Protein AF-A0A433SBG6-F1 (afdb_monomer_lite)

Secondary structure (DSSP, 8-state):
-PPPPPHHHHHHHHHHHTT-S-HHHHHHHHHHHHHHHHHH---HHHHHHHHS---HHHHHHHHHHHHHHHS-HHHHHHHHHHHHHHHHHHHHHHHHHTTT---TTPPPHHHHHHHHTT--HHHHHHHTTS---SSGGG--HHHHHHTTTGGGT--HHHHHHHHHHHHHHHHHH-STTTTSS-HHHHHHHHHHHHHHH---HHHHHTTTTS-HHHHHHHHHHHHHHHH---TTS-HHHHHHHHHHHHHTGGGG--GGGS-----

InterPro domains:
  IPR046560 Protein of unknown function DUF6714 [PF20461] (90-250)

pLDDT: mean 73.79, std 19.91, range [32.56, 98.31]

Sequence (263 aa):
MPMSLPQGMQMYFQKFALGEMPYKAFDQWLCSHAAQLEEHMADEAYLNLISTNFNVFEERLSARRLVASVLQEKEMTSWIKELEKKVSQTLKQIEQVFHGVSREGGISLSQAGVLDKGGAHNEFVSVALFDVDKCWQDVPDSEIVHHAEALLFLDEIGIRYYLPAYMVFALKNSGVEKGATNMDFSWSIHMILVTLSSPCQERNERFQLFSLQQKEVVCQFLALMMIHPIGIIGADYHEAAYTAMTTYWKRFYKESEGFKLST

Radius of gyration: 20.62 Å; chains: 1; bounding box: 46×32×63 Å

Structure (mmCIF, N/CA/C/O backbone):
data_AF-A0A433SBG6-F1
#
_entry.id   AF-A0A433SBG6-F1
#
loop_
_atom_site.group_PDB
_atom_site.id
_atom_site.type_symbol
_atom_site.label_atom_id
_atom_site.label_alt_id
_atom_site.label_comp_id
_atom_site.label_asym_id
_atom_site.label_entity_id
_atom_site.label_seq_id
_atom_site.pdbx_PDB_ins_code
_atom_site.Cartn_x
_atom_site.Cartn_y
_atom_site.Cartn_z
_atom_site.occupancy
_atom_site.B_iso_or_equiv
_atom_site.auth_seq_id
_atom_site.auth_comp_id
_atom_site.auth_asym_id
_atom_site.auth_atom_id
_atom_site.pdbx_PDB_model_num
ATOM 1 N N . MET A 1 1 ? -10.589 -4.303 44.613 1.00 36.25 1 MET A N 1
ATOM 2 C CA . MET A 1 1 ? -11.465 -4.320 43.421 1.00 36.25 1 MET A CA 1
ATOM 3 C C . MET A 1 1 ? -10.945 -3.246 42.489 1.00 36.25 1 MET A C 1
ATOM 5 O O . MET A 1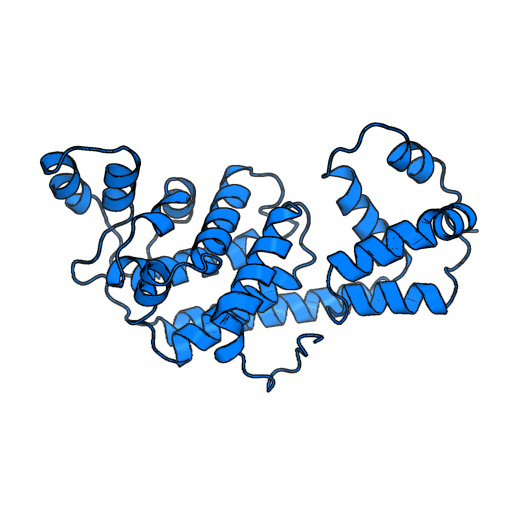 1 ? -10.729 -2.151 42.997 1.00 36.25 1 MET A O 1
ATOM 9 N N . PRO A 1 2 ? -10.684 -3.533 41.204 1.00 43.41 2 PRO A N 1
ATOM 10 C CA . PRO A 1 2 ? -10.285 -2.485 40.273 1.00 43.41 2 PRO A CA 1
ATOM 11 C C . PRO A 1 2 ? -11.414 -1.452 40.208 1.00 43.41 2 PRO A C 1
ATOM 13 O O . PRO A 1 2 ? -12.579 -1.817 40.033 1.00 43.41 2 PRO A O 1
ATOM 16 N N . MET A 1 3 ? -11.089 -0.181 40.451 1.00 48.34 3 MET A N 1
ATOM 17 C CA . MET A 1 3 ? -12.067 0.892 40.314 1.00 48.34 3 MET A CA 1
ATOM 18 C C . MET A 1 3 ? -12.386 1.050 38.830 1.00 48.34 3 MET A C 1
ATOM 20 O O . MET A 1 3 ? -11.484 1.180 38.008 1.00 48.34 3 MET A O 1
ATOM 24 N N . SER A 1 4 ? -13.671 1.017 38.476 1.00 52.34 4 SER A N 1
ATOM 25 C CA . SER A 1 4 ? -14.098 1.336 37.116 1.00 52.34 4 SER A CA 1
ATOM 26 C C . SER A 1 4 ? -13.649 2.755 36.775 1.00 52.34 4 SER A C 1
ATOM 28 O O . SER A 1 4 ? -13.903 3.667 37.567 1.00 52.34 4 SER A O 1
ATOM 30 N N . LEU A 1 5 ? -13.036 2.952 35.604 1.00 57.25 5 LEU A N 1
ATOM 31 C CA . LEU A 1 5 ? -12.682 4.292 35.138 1.00 57.25 5 LEU A CA 1
ATOM 32 C C . LEU A 1 5 ? -13.905 5.224 35.177 1.00 57.25 5 LEU A C 1
ATOM 34 O O . LEU A 1 5 ? -15.011 4.777 34.852 1.00 57.25 5 LEU A O 1
ATOM 38 N N . PRO A 1 6 ? -13.727 6.516 35.498 1.00 70.00 6 PRO A N 1
ATOM 39 C CA . PRO A 1 6 ? -14.778 7.515 35.361 1.00 70.00 6 PRO A CA 1
ATOM 40 C C . PRO A 1 6 ? -15.412 7.476 33.964 1.00 70.00 6 PRO A C 1
ATOM 42 O O . PRO A 1 6 ? -14.712 7.361 32.958 1.00 70.00 6 PRO A O 1
ATOM 45 N N . GLN A 1 7 ? -16.737 7.629 33.884 1.00 58.97 7 GLN A N 1
ATOM 46 C CA . GLN A 1 7 ? -17.496 7.574 32.623 1.00 58.97 7 GLN A CA 1
ATOM 47 C C . GLN A 1 7 ? -16.955 8.549 31.559 1.00 58.97 7 GLN A C 1
ATOM 49 O O . GLN A 1 7 ? -16.943 8.243 30.369 1.00 58.97 7 GLN A O 1
ATOM 54 N N . GLY A 1 8 ? -16.437 9.700 32.003 1.00 66.81 8 GLY A N 1
ATOM 55 C CA . GLY A 1 8 ? -15.759 10.664 31.141 1.00 66.81 8 GLY A CA 1
ATOM 56 C C . GLY A 1 8 ? -14.520 10.086 30.459 1.00 66.81 8 GLY A C 1
ATOM 57 O O . GLY A 1 8 ? -14.355 10.312 29.271 1.00 66.81 8 GLY A O 1
ATOM 58 N N . MET A 1 9 ? -13.699 9.299 31.162 1.00 66.44 9 MET A N 1
ATOM 59 C CA . MET A 1 9 ? -12.488 8.671 30.617 1.00 66.44 9 MET A CA 1
ATOM 60 C C . MET A 1 9 ? -12.817 7.509 29.679 1.00 66.44 9 MET A C 1
ATOM 62 O O . MET A 1 9 ? -12.220 7.409 28.611 1.00 66.44 9 MET A O 1
ATOM 66 N N . GLN A 1 10 ? -13.815 6.686 30.023 1.00 57.78 10 GLN A N 1
ATOM 67 C CA . GLN A 1 10 ? -14.277 5.578 29.173 1.00 57.78 10 GLN A CA 1
ATOM 68 C C . GLN A 1 10 ? -14.654 6.056 27.764 1.00 57.78 10 GLN A C 1
ATOM 70 O O . GLN A 1 10 ? -14.303 5.416 26.778 1.00 57.78 10 GLN A O 1
ATOM 75 N N . MET A 1 11 ? -15.286 7.230 27.659 1.00 69.75 11 MET A N 1
ATOM 76 C CA . MET A 1 11 ? -15.627 7.844 26.375 1.00 69.75 11 MET A CA 1
ATOM 77 C C . MET A 1 11 ? -14.389 8.144 25.509 1.00 69.75 11 MET A C 1
ATOM 79 O O . MET A 1 11 ? -14.465 7.996 24.294 1.00 69.75 11 MET A O 1
ATOM 83 N N . TYR A 1 12 ? -13.255 8.563 26.083 1.00 63.25 12 TYR A N 1
ATOM 84 C CA . TYR A 1 12 ? -12.037 8.849 25.306 1.00 63.25 12 TYR A CA 1
ATOM 85 C C . TYR A 1 12 ? -11.378 7.567 24.799 1.00 63.25 12 TYR A C 1
ATOM 87 O O . TYR A 1 12 ? -11.023 7.497 23.624 1.00 63.25 12 TYR A O 1
ATOM 95 N N . PHE A 1 13 ? -11.311 6.529 25.638 1.00 57.34 13 PHE A N 1
ATOM 96 C CA . PHE A 1 13 ? -10.886 5.194 25.208 1.00 57.34 13 PHE A CA 1
ATOM 97 C C . PHE A 1 13 ? -11.793 4.639 24.108 1.00 57.34 13 PHE A C 1
ATOM 99 O O . PHE A 1 13 ? -11.297 4.100 23.123 1.00 57.34 13 PHE A O 1
ATOM 106 N N . GLN A 1 14 ? -13.109 4.824 24.231 1.00 53.47 14 GLN A N 1
ATOM 107 C CA . GLN A 1 14 ? -14.076 4.406 23.222 1.00 53.47 14 GLN A CA 1
ATOM 108 C C . GLN A 1 14 ? -13.909 5.190 21.917 1.00 53.47 14 GLN A C 1
ATOM 110 O O . GLN A 1 14 ? -13.857 4.583 20.856 1.00 53.47 14 GLN A O 1
ATOM 115 N N . LYS A 1 15 ? -13.758 6.518 21.970 1.00 58.91 15 LYS A N 1
ATOM 116 C CA . LYS A 1 15 ? -13.506 7.346 20.780 1.00 58.91 15 LYS A CA 1
ATOM 117 C C . LYS A 1 15 ? -12.213 6.954 20.074 1.00 58.91 15 LYS A C 1
ATOM 119 O O . LYS A 1 15 ? -12.200 6.851 18.852 1.00 58.91 15 LYS A O 1
ATOM 124 N N . PHE A 1 16 ? -11.142 6.706 20.825 1.00 55.19 16 PHE A N 1
ATOM 125 C CA . PHE A 1 16 ? -9.885 6.222 20.261 1.00 55.19 16 PHE A CA 1
ATOM 126 C C . PHE A 1 16 ? -10.039 4.827 19.643 1.00 55.19 16 PHE A C 1
ATOM 128 O O . PHE A 1 16 ? -9.674 4.633 18.487 1.00 55.19 16 PHE A O 1
ATOM 135 N N . ALA A 1 17 ? -10.674 3.887 20.348 1.00 48.38 17 ALA A N 1
ATOM 136 C CA . ALA A 1 17 ? -10.949 2.548 19.828 1.00 48.38 17 ALA A CA 1
ATOM 137 C C . ALA A 1 17 ? -11.854 2.565 18.583 1.00 48.38 17 ALA A C 1
ATOM 139 O O . ALA A 1 17 ? -11.666 1.774 17.668 1.00 48.38 17 ALA A O 1
ATOM 140 N N . LEU A 1 18 ? -12.815 3.486 18.498 1.00 49.28 18 LEU A N 1
ATOM 141 C CA . LEU A 1 18 ? -13.686 3.645 17.331 1.00 49.28 18 LEU A CA 1
ATOM 142 C C . LEU A 1 18 ? -13.019 4.405 16.169 1.00 49.28 18 LEU A C 1
ATOM 144 O O . LEU A 1 18 ? -13.634 4.560 15.115 1.00 49.28 18 LEU A O 1
ATOM 148 N N . GLY A 1 19 ? -11.772 4.866 16.328 1.00 47.25 19 GLY A N 1
ATOM 149 C CA . GLY A 1 19 ? -11.071 5.684 15.333 1.00 47.25 19 GLY A CA 1
ATOM 150 C C . GLY A 1 19 ? -11.642 7.100 15.185 1.00 47.25 19 GLY A C 1
ATOM 151 O O . GLY A 1 19 ? -11.308 7.805 14.238 1.00 47.25 19 GLY A O 1
ATOM 152 N N . GLU A 1 20 ? -12.498 7.526 16.116 1.00 58.94 20 GLU A N 1
ATOM 153 C CA . GLU A 1 20 ? -13.078 8.874 16.185 1.00 58.94 20 GLU A CA 1
ATOM 154 C C . GLU A 1 20 ? -12.113 9.891 16.815 1.00 58.94 20 GLU A C 1
ATOM 156 O O . GLU A 1 20 ? -12.387 11.092 16.823 1.00 58.94 20 GLU A O 1
ATOM 161 N N . MET A 1 21 ? -10.996 9.412 17.370 1.00 60.06 21 MET A N 1
ATOM 162 C CA . MET A 1 21 ? -9.935 10.223 17.953 1.00 60.06 21 MET A CA 1
ATOM 163 C C . MET A 1 21 ? -8.580 9.848 17.340 1.00 60.06 21 MET A C 1
ATOM 165 O O . MET A 1 21 ? -8.178 8.688 17.443 1.00 60.06 21 MET A O 1
ATOM 169 N N . PRO A 1 22 ? -7.842 10.806 16.749 1.00 58.47 22 PRO A N 1
ATOM 170 C CA . PRO A 1 22 ? -6.487 10.561 16.261 1.00 58.47 22 PRO A CA 1
ATOM 171 C C . PRO A 1 22 ? -5.549 10.140 17.395 1.00 58.47 22 PRO A C 1
ATOM 173 O O . PRO A 1 22 ? -5.640 10.695 18.493 1.00 58.47 22 PRO A O 1
ATOM 176 N N . TYR A 1 23 ? -4.584 9.254 17.116 1.00 52.81 23 TYR A N 1
ATOM 177 C CA . TYR A 1 23 ? -3.603 8.802 18.115 1.00 52.81 23 TYR A CA 1
ATOM 178 C C . TYR A 1 23 ? -2.943 9.961 18.859 1.00 52.81 23 TYR A C 1
ATOM 180 O O . TYR A 1 23 ? -2.914 9.953 20.075 1.00 52.81 23 TYR A O 1
ATOM 188 N N . LYS A 1 24 ? -2.499 11.008 18.155 1.00 54.19 24 LYS A N 1
ATOM 189 C CA . LYS A 1 24 ? -1.848 12.170 18.782 1.00 54.19 24 LYS A CA 1
ATOM 190 C C . LYS A 1 24 ? -2.755 12.913 19.771 1.00 54.19 24 LYS A C 1
ATOM 192 O O . LYS A 1 24 ? -2.279 13.399 20.789 1.00 54.19 24 LYS A O 1
ATOM 197 N N . ALA A 1 25 ? -4.053 13.001 19.476 1.00 61.50 25 ALA A N 1
ATOM 198 C CA . ALA A 1 25 ? -5.025 13.615 20.377 1.00 61.50 25 ALA A CA 1
ATOM 199 C C . ALA A 1 25 ? -5.294 12.716 21.592 1.00 61.50 25 ALA A C 1
ATOM 201 O O . ALA A 1 25 ? -5.422 13.212 22.708 1.00 61.50 25 ALA A O 1
ATOM 202 N N . PHE A 1 26 ? -5.333 11.400 21.379 1.00 65.50 26 PHE A N 1
ATOM 203 C CA . PHE A 1 26 ? -5.468 10.424 22.454 1.00 65.50 26 PHE A CA 1
ATOM 204 C C . PHE A 1 26 ? -4.218 10.354 23.343 1.00 65.50 26 PHE A C 1
ATOM 206 O O . PHE A 1 26 ? -4.344 10.317 24.558 1.00 65.50 26 PHE A O 1
ATOM 213 N N . ASP A 1 27 ? -3.026 10.426 22.761 1.00 57.56 27 ASP A N 1
ATOM 214 C CA . ASP A 1 27 ? -1.731 10.460 23.441 1.00 57.56 27 ASP A CA 1
ATOM 215 C C . ASP A 1 27 ? -1.587 11.727 24.296 1.00 57.56 27 ASP A C 1
ATOM 217 O O . ASP A 1 27 ? -1.349 11.652 25.497 1.00 57.56 27 ASP A O 1
ATOM 221 N N . GLN A 1 28 ? -1.892 12.902 23.733 1.00 63.75 28 GLN A N 1
ATOM 222 C CA . GLN A 1 28 ? -1.970 14.151 24.503 1.00 63.75 28 GLN A CA 1
ATOM 223 C C . GLN A 1 28 ? -3.003 14.079 25.633 1.00 63.75 28 GLN A C 1
ATOM 225 O O . GLN A 1 28 ? -2.785 14.617 26.726 1.00 63.75 28 GLN A O 1
ATOM 230 N N . TRP A 1 29 ? -4.136 13.419 25.389 1.00 78.06 29 TRP A N 1
ATOM 231 C CA . TRP A 1 29 ? -5.142 13.188 26.415 1.00 78.06 29 TRP A CA 1
ATOM 232 C C . TRP A 1 29 ? -4.618 12.262 27.526 1.00 78.06 29 TRP A C 1
ATOM 234 O O . TRP A 1 29 ? -4.722 12.624 28.696 1.00 78.06 29 TRP A O 1
ATOM 244 N N . LEU A 1 30 ? -3.975 11.141 27.184 1.00 63.78 30 LEU A N 1
ATOM 245 C CA . LEU A 1 30 ? -3.339 10.227 28.139 1.00 63.78 30 LEU A CA 1
ATOM 246 C C . LEU A 1 30 ? -2.286 10.953 28.980 1.00 63.78 30 LEU A C 1
ATOM 248 O O . LEU A 1 30 ? -2.336 10.880 30.205 1.00 63.78 30 LEU A O 1
ATOM 252 N N . CYS A 1 31 ? -1.392 11.721 28.352 1.00 61.12 31 CYS A N 1
ATOM 253 C CA . CYS A 1 31 ? -0.369 12.495 29.057 1.00 61.12 31 CYS A CA 1
ATOM 254 C C . CYS A 1 31 ? -0.976 13.528 30.017 1.00 61.12 31 CYS A C 1
ATOM 256 O O . CYS A 1 31 ? -0.484 13.700 31.129 1.00 61.12 31 CYS A O 1
ATOM 258 N N . SER A 1 32 ? -2.056 14.206 29.617 1.00 68.12 32 SER A N 1
ATOM 259 C CA . SER A 1 32 ? -2.718 15.215 30.461 1.00 68.12 32 SER A CA 1
ATOM 260 C C . SER A 1 32 ? -3.553 14.625 31.602 1.00 68.12 32 SER A C 1
ATOM 262 O O . SER A 1 32 ? -3.871 15.347 32.545 1.00 68.12 32 SER A O 1
ATOM 264 N N . HIS A 1 33 ? -3.875 13.330 31.549 1.00 71.69 33 HIS A N 1
ATOM 265 C CA . HIS A 1 33 ? -4.685 12.634 32.555 1.00 71.69 33 HIS A CA 1
ATOM 266 C C . HIS A 1 33 ? -3.914 11.504 33.262 1.00 71.69 33 HIS A C 1
ATOM 268 O O . HIS A 1 33 ? -4.511 10.752 34.031 1.00 71.69 33 HIS A O 1
ATOM 274 N N . ALA A 1 34 ? -2.594 11.406 33.057 1.00 61.72 34 ALA A N 1
ATOM 275 C CA . ALA A 1 34 ? -1.744 10.337 33.585 1.00 61.72 34 ALA A CA 1
ATOM 276 C C . ALA A 1 34 ? -1.860 10.181 35.112 1.00 61.72 34 ALA A C 1
ATOM 278 O O . ALA A 1 34 ? -2.095 9.078 35.591 1.00 61.72 34 ALA A O 1
ATOM 279 N N . ALA A 1 35 ? -1.826 11.285 35.865 1.00 61.97 35 ALA A N 1
ATOM 280 C CA . ALA A 1 35 ? -1.962 11.263 37.326 1.00 61.97 35 ALA A CA 1
ATOM 281 C C . ALA A 1 35 ? -3.329 10.730 37.803 1.00 61.97 35 ALA A C 1
ATOM 283 O O . ALA A 1 35 ? -3.420 10.026 38.803 1.00 61.97 35 ALA A O 1
ATOM 284 N N . GLN A 1 36 ? -4.406 11.026 37.069 1.00 64.44 36 GLN A N 1
ATOM 285 C CA . GLN A 1 36 ? -5.743 10.521 37.399 1.00 64.44 36 GLN A CA 1
ATOM 286 C C . GLN A 1 36 ? -5.886 9.039 37.023 1.00 64.44 36 GLN A C 1
ATOM 288 O O . GLN A 1 36 ? -6.576 8.282 37.701 1.00 64.44 36 GLN A O 1
ATOM 293 N N . LEU A 1 37 ? -5.220 8.609 35.947 1.00 61.81 37 LEU A N 1
ATOM 294 C CA . LEU A 1 37 ? -5.137 7.200 35.568 1.00 61.81 37 LEU A CA 1
ATOM 295 C C . LEU A 1 37 ? -4.339 6.398 36.607 1.00 61.81 37 LEU A C 1
ATOM 297 O O . LEU A 1 37 ? -4.763 5.303 36.960 1.00 61.81 37 LEU A O 1
ATOM 301 N N . GLU A 1 38 ? -3.251 6.948 37.153 1.00 59.38 38 GLU A N 1
ATOM 302 C CA . GLU A 1 38 ? -2.473 6.332 38.239 1.00 59.38 38 GLU A CA 1
ATOM 303 C C . GLU A 1 38 ? -3.311 6.104 39.510 1.00 59.38 38 GLU A C 1
ATOM 305 O O . GLU A 1 38 ? -3.253 5.023 40.094 1.00 59.38 38 GLU A O 1
ATOM 310 N N . GLU A 1 39 ? -4.156 7.062 39.907 1.00 64.00 39 GLU A N 1
ATOM 311 C CA . GLU A 1 39 ? -5.039 6.927 41.081 1.00 64.00 39 GLU A CA 1
ATOM 312 C C . GLU A 1 39 ? -6.105 5.830 40.924 1.00 64.00 39 GLU A C 1
ATOM 314 O O . GLU A 1 39 ? -6.508 5.188 41.900 1.00 64.00 39 GLU A O 1
ATOM 319 N N . HIS A 1 40 ? -6.576 5.600 39.698 1.00 58.16 40 HIS A N 1
ATOM 320 C CA . HIS A 1 40 ? -7.613 4.608 39.411 1.00 58.16 40 HIS A CA 1
ATOM 321 C C . HIS A 1 40 ? -7.058 3.225 39.049 1.00 58.16 40 HIS A C 1
ATOM 323 O O . HIS A 1 40 ? -7.786 2.233 39.146 1.00 58.16 40 HIS A O 1
ATOM 329 N N . MET A 1 41 ? -5.777 3.139 38.687 1.00 55.81 41 MET A N 1
ATOM 330 C CA . MET A 1 41 ? -5.113 1.918 38.231 1.00 55.81 41 MET A CA 1
ATOM 331 C C . MET A 1 41 ? -3.965 1.536 39.165 1.00 55.81 41 MET A C 1
ATOM 333 O O . MET A 1 41 ? -2.797 1.533 38.792 1.00 55.81 41 MET A O 1
ATOM 337 N N . ALA A 1 42 ? -4.319 1.191 40.402 1.00 46.62 42 ALA A N 1
ATOM 338 C CA . ALA A 1 42 ? -3.395 0.781 41.460 1.00 46.62 42 ALA A CA 1
ATOM 339 C C . ALA A 1 42 ? -2.809 -0.638 41.263 1.00 46.62 42 ALA A C 1
ATOM 341 O O . ALA A 1 42 ? -2.780 -1.429 42.206 1.00 46.62 42 ALA A O 1
ATOM 342 N N . ASP A 1 43 ? -2.389 -0.994 40.048 1.00 52.22 43 ASP A N 1
ATOM 343 C CA . ASP A 1 43 ? -1.633 -2.224 39.809 1.00 52.22 43 ASP A CA 1
ATOM 344 C C . ASP A 1 43 ? -0.134 -1.894 39.788 1.00 52.22 43 ASP A C 1
ATOM 346 O O . ASP A 1 43 ? 0.344 -1.107 38.970 1.00 52.22 43 ASP A O 1
ATOM 350 N N . GLU A 1 44 ? 0.618 -2.484 40.714 1.00 41.06 44 GLU A N 1
ATOM 351 C CA . GLU A 1 44 ? 2.063 -2.293 40.907 1.00 41.06 44 GLU A CA 1
ATOM 352 C C . GLU A 1 44 ? 2.870 -2.680 39.647 1.00 41.06 44 GLU A C 1
ATOM 354 O O . GLU A 1 44 ? 3.973 -2.177 39.410 1.00 41.06 44 GLU A O 1
ATOM 359 N N . ALA A 1 45 ? 2.285 -3.518 38.781 1.00 45.34 45 ALA A N 1
ATOM 360 C CA . ALA A 1 45 ? 2.811 -3.832 37.456 1.00 45.34 45 ALA A CA 1
ATOM 361 C C . ALA A 1 45 ? 2.794 -2.625 36.496 1.00 45.34 45 ALA A C 1
ATOM 363 O O . ALA A 1 45 ? 3.659 -2.536 35.631 1.00 45.34 45 ALA A O 1
ATOM 364 N N . TYR A 1 46 ? 1.853 -1.688 36.655 1.00 48.69 46 TYR A N 1
ATOM 365 C CA . TYR A 1 46 ? 1.688 -0.502 35.806 1.00 48.69 46 TYR A CA 1
ATOM 366 C C . TYR A 1 46 ? 2.628 0.646 36.215 1.00 48.69 46 TYR A C 1
ATOM 368 O O . TYR A 1 46 ? 3.234 1.285 35.359 1.00 48.69 46 TYR A O 1
ATOM 376 N N . LEU A 1 47 ? 2.845 0.858 37.519 1.00 40.38 47 LEU A N 1
ATOM 377 C CA . LEU A 1 47 ? 3.793 1.868 38.022 1.00 40.38 47 LEU A CA 1
ATOM 378 C C . LEU A 1 47 ? 5.262 1.499 37.736 1.00 40.38 47 LEU A C 1
ATOM 380 O O . LEU A 1 47 ? 6.082 2.375 37.448 1.00 40.38 47 LEU A O 1
ATOM 384 N N . ASN A 1 48 ? 5.603 0.205 37.733 1.00 40.59 48 ASN A N 1
ATOM 385 C CA . ASN A 1 48 ? 6.914 -0.266 37.266 1.00 40.59 48 ASN A CA 1
ATOM 386 C C . ASN A 1 48 ? 7.092 -0.102 35.744 1.00 40.59 48 ASN A C 1
ATOM 388 O O . ASN A 1 48 ? 8.203 0.154 35.283 1.00 40.59 48 ASN A O 1
ATOM 392 N N . LEU A 1 49 ? 5.999 -0.179 34.979 1.00 38.47 49 LEU A N 1
ATOM 393 C CA . LEU A 1 49 ? 5.979 -0.009 33.524 1.00 38.47 49 LEU A CA 1
ATOM 394 C C . LEU A 1 49 ? 6.202 1.451 33.084 1.00 38.47 49 LEU A C 1
ATOM 396 O O . LEU A 1 49 ? 6.822 1.690 32.055 1.00 38.47 49 LEU A O 1
ATOM 400 N N . ILE A 1 50 ? 5.726 2.424 33.870 1.00 37.66 50 ILE A N 1
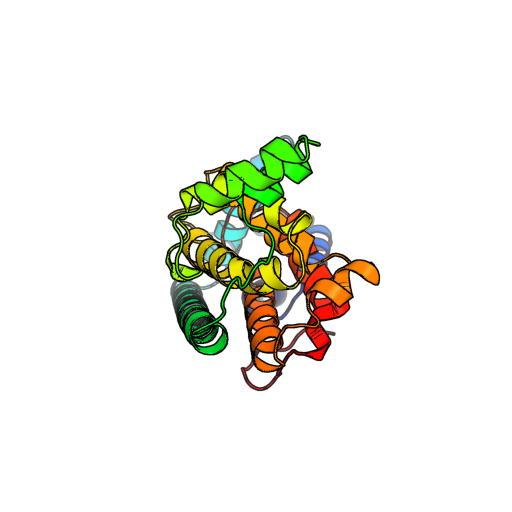ATOM 401 C CA . ILE A 1 50 ? 5.942 3.864 33.626 1.00 37.66 50 ILE A CA 1
ATOM 402 C C . ILE A 1 50 ? 7.354 4.305 34.053 1.00 37.66 50 ILE A C 1
ATOM 404 O O . ILE A 1 50 ? 7.940 5.202 33.449 1.00 37.66 50 ILE A O 1
ATOM 408 N N . SER A 1 51 ? 7.916 3.694 35.102 1.00 35.25 51 SER A N 1
ATOM 409 C CA . SER A 1 51 ? 9.143 4.177 35.755 1.00 35.25 51 SER A CA 1
ATOM 410 C C . SER A 1 51 ? 10.455 3.588 35.220 1.00 35.25 51 SER A C 1
ATOM 412 O O . SER A 1 51 ? 11.520 4.140 35.510 1.00 35.25 51 SER A O 1
ATOM 414 N N . THR A 1 52 ? 10.426 2.517 34.417 1.00 33.25 52 THR A N 1
ATOM 415 C CA . THR A 1 52 ? 11.640 1.907 33.847 1.00 33.25 52 THR A CA 1
ATOM 416 C C . THR A 1 52 ? 11.719 2.079 32.328 1.00 33.25 52 THR A C 1
ATOM 418 O O . THR A 1 52 ? 10.997 1.440 31.580 1.00 33.25 52 THR A O 1
ATOM 421 N N . ASN A 1 53 ? 12.625 2.966 31.892 1.00 34.03 53 ASN A N 1
ATOM 422 C CA . ASN A 1 53 ? 13.132 3.178 30.526 1.00 34.03 53 ASN A CA 1
ATOM 423 C C . ASN A 1 53 ? 12.236 2.715 29.357 1.00 34.03 53 ASN A C 1
ATOM 425 O O . ASN A 1 53 ? 12.297 1.574 28.903 1.00 34.03 53 ASN A O 1
ATOM 429 N N . PHE A 1 54 ? 11.510 3.699 28.826 1.00 40.81 54 PHE A N 1
ATOM 430 C CA . PHE A 1 54 ? 10.727 3.734 27.593 1.00 40.81 54 PHE A CA 1
ATOM 431 C C . PHE A 1 54 ? 11.311 2.915 26.427 1.00 40.81 54 PHE A C 1
ATOM 433 O O . PHE A 1 54 ? 12.088 3.414 25.615 1.00 40.81 54 PHE A O 1
ATOM 440 N N . ASN A 1 55 ? 10.868 1.665 26.305 1.00 35.75 55 ASN A N 1
ATOM 441 C CA . ASN A 1 55 ? 10.891 0.918 25.054 1.00 35.75 55 ASN A CA 1
ATOM 442 C C . ASN A 1 55 ? 9.445 0.784 24.556 1.00 35.75 55 ASN A C 1
ATOM 444 O O . ASN A 1 55 ? 8.609 0.156 25.205 1.00 35.75 55 ASN A O 1
ATOM 448 N N . VAL A 1 56 ? 9.187 1.340 23.368 1.00 42.22 56 VAL A N 1
ATOM 449 C CA . VAL A 1 56 ? 7.895 1.496 22.652 1.00 42.22 56 VAL A CA 1
ATOM 450 C C . VAL A 1 56 ? 7.035 0.214 22.563 1.00 42.22 56 VAL A C 1
ATOM 452 O O . VAL A 1 56 ? 5.843 0.249 22.256 1.00 42.22 56 VAL A O 1
ATOM 455 N N . PHE A 1 57 ? 7.627 -0.950 22.829 1.00 32.56 57 PHE A N 1
ATOM 456 C CA . PHE A 1 57 ? 6.993 -2.265 22.766 1.00 32.56 57 PHE A CA 1
ATOM 457 C C . PHE A 1 57 ? 6.074 -2.566 23.969 1.00 32.56 57 PHE A C 1
ATOM 459 O O . PHE A 1 57 ? 4.941 -3.017 23.777 1.00 32.56 57 PHE A O 1
ATOM 466 N N . GLU A 1 58 ? 6.513 -2.267 25.198 1.00 38.97 58 GLU A N 1
ATOM 467 C CA . GLU A 1 58 ? 5.738 -2.515 26.430 1.00 38.97 58 GLU A CA 1
ATOM 468 C C . GLU A 1 58 ? 4.572 -1.521 26.596 1.00 38.97 58 GLU A C 1
ATOM 470 O O . GLU A 1 58 ? 3.521 -1.870 27.141 1.00 38.97 58 GLU A O 1
ATOM 475 N N . GLU A 1 59 ? 4.692 -0.317 26.020 1.00 46.12 59 GLU A N 1
ATOM 476 C CA . GLU A 1 59 ? 3.629 0.702 25.973 1.00 46.12 59 GLU A CA 1
ATOM 477 C C . GLU A 1 59 ? 2.340 0.180 25.314 1.00 46.12 59 GLU A C 1
ATOM 479 O O . GLU A 1 59 ? 1.227 0.498 25.732 1.00 46.12 59 GLU A O 1
ATOM 484 N N . ARG A 1 60 ? 2.460 -0.660 24.279 1.00 46.62 60 ARG A N 1
ATOM 485 C CA . ARG A 1 60 ? 1.352 -0.973 23.354 1.00 46.62 60 ARG A CA 1
ATOM 486 C C . ARG A 1 60 ? 0.586 -2.231 23.720 1.00 46.62 60 ARG A C 1
ATOM 488 O O . ARG A 1 60 ? -0.633 -2.294 23.547 1.00 46.62 60 ARG A O 1
ATOM 495 N N . LEU A 1 61 ? 1.290 -3.218 24.271 1.00 40.78 61 LEU A N 1
ATOM 496 C CA . LEU A 1 61 ? 0.671 -4.352 24.958 1.00 40.78 61 LEU A CA 1
ATOM 497 C C . LEU A 1 61 ? -0.109 -3.867 26.186 1.00 40.78 61 LEU A C 1
ATOM 499 O O . LEU A 1 61 ? -1.203 -4.365 26.454 1.00 40.78 61 LEU A O 1
ATOM 503 N N . SER A 1 62 ? 0.398 -2.836 26.858 1.00 45.69 62 SER A N 1
ATOM 504 C CA . SER A 1 62 ? -0.242 -2.215 28.017 1.00 45.69 62 SER A CA 1
ATOM 505 C C . SER A 1 62 ? -1.431 -1.336 27.635 1.00 45.69 62 SER A C 1
ATOM 507 O O . SER A 1 62 ? -2.490 -1.482 28.239 1.00 45.69 62 SER A O 1
ATOM 509 N N . ALA A 1 63 ? -1.347 -0.546 26.558 1.00 46.66 63 ALA A N 1
ATOM 510 C CA . ALA A 1 63 ? -2.500 0.166 25.996 1.00 46.66 63 ALA A CA 1
ATOM 511 C C . ALA A 1 63 ? -3.617 -0.792 25.541 1.00 46.66 63 ALA A C 1
ATOM 513 O O . ALA A 1 63 ? -4.796 -0.494 25.700 1.00 46.66 63 ALA A O 1
ATOM 514 N N . ARG A 1 64 ? -3.272 -1.982 25.034 1.00 44.44 64 ARG A N 1
ATOM 515 C CA . ARG A 1 64 ? -4.247 -3.045 24.742 1.00 44.44 64 ARG A CA 1
ATOM 516 C C . ARG A 1 64 ? -4.860 -3.656 25.984 1.00 44.44 64 ARG A C 1
ATOM 518 O O . ARG A 1 64 ? -6.066 -3.849 25.995 1.00 44.44 64 ARG A O 1
ATOM 525 N N . ARG A 1 65 ? -4.067 -3.966 27.012 1.00 48.22 65 ARG A N 1
ATOM 526 C CA . ARG A 1 65 ? -4.605 -4.441 28.297 1.00 48.22 65 ARG A CA 1
ATOM 527 C C . ARG A 1 65 ? -5.520 -3.395 28.924 1.00 48.22 65 ARG A C 1
ATOM 529 O O . ARG A 1 65 ? -6.517 -3.773 29.516 1.00 48.22 65 ARG A O 1
ATOM 536 N N . LEU A 1 66 ? -5.219 -2.116 28.722 1.00 49.56 66 LEU A N 1
ATOM 537 C CA . LEU A 1 66 ? -6.016 -0.980 29.162 1.00 49.56 66 LEU A CA 1
ATOM 538 C C . LEU A 1 66 ? -7.316 -0.838 28.359 1.00 49.56 66 LEU A C 1
ATOM 540 O O . LEU A 1 66 ? -8.395 -0.794 28.925 1.00 49.56 66 LEU A O 1
ATOM 544 N N . VAL A 1 67 ? -7.261 -0.856 27.028 1.00 49.50 67 VAL A N 1
ATOM 545 C CA . VAL A 1 67 ? -8.472 -0.835 26.190 1.00 49.50 67 VAL A CA 1
ATOM 546 C C . VAL A 1 67 ? -9.318 -2.096 26.410 1.00 49.50 67 VAL A C 1
ATOM 548 O O . VAL A 1 67 ? -10.536 -1.997 26.445 1.00 49.50 67 VAL A O 1
ATOM 551 N N . ALA A 1 68 ? -8.701 -3.259 26.627 1.00 47.41 68 ALA A N 1
ATOM 552 C CA . ALA A 1 68 ? -9.381 -4.518 26.937 1.00 47.41 68 ALA A CA 1
ATOM 553 C C . ALA A 1 68 ? -9.929 -4.586 28.372 1.00 47.41 68 ALA A C 1
ATOM 555 O O . ALA A 1 68 ? -10.881 -5.321 28.614 1.00 47.41 68 ALA A O 1
ATOM 556 N N . SER A 1 69 ? -9.342 -3.854 29.326 1.00 50.50 69 SER A N 1
ATOM 557 C CA . SER A 1 69 ? -9.877 -3.731 30.687 1.00 50.50 69 SER A CA 1
ATOM 558 C C . SER A 1 69 ? -10.988 -2.682 30.784 1.00 50.50 69 SER A C 1
ATOM 560 O O . SER A 1 69 ? -11.791 -2.731 31.715 1.00 50.50 69 SER A O 1
ATOM 562 N N . VAL A 1 70 ? -11.051 -1.756 29.820 1.00 50.84 70 VAL A N 1
ATOM 563 C CA . VAL A 1 70 ? -12.010 -0.642 29.767 1.00 50.84 70 VAL A CA 1
ATOM 564 C C . VAL A 1 70 ? -13.201 -0.928 28.852 1.00 50.84 70 VAL A C 1
ATOM 566 O O . VAL A 1 70 ? -14.328 -0.586 29.206 1.00 50.84 70 VAL A O 1
ATOM 569 N N . LEU A 1 71 ? -12.988 -1.566 27.700 1.00 50.56 71 LEU A N 1
ATOM 570 C CA . LEU A 1 71 ? -14.060 -2.102 26.864 1.00 50.56 71 LEU A CA 1
ATOM 571 C C . LEU A 1 71 ? -14.487 -3.452 27.423 1.00 50.56 71 LEU A C 1
ATOM 573 O O . LEU A 1 71 ? -13.648 -4.289 27.755 1.00 50.56 71 LEU A O 1
ATOM 577 N N . GLN A 1 72 ? -15.792 -3.712 27.482 1.00 58.03 72 GLN A N 1
ATOM 578 C CA . GLN A 1 72 ? -16.242 -5.062 27.809 1.00 58.03 72 GLN A CA 1
ATOM 579 C C . GLN A 1 72 ? -15.682 -6.030 26.754 1.00 58.03 72 GLN A C 1
ATOM 581 O O . GLN A 1 72 ? -15.715 -5.732 25.560 1.00 58.03 72 GLN A O 1
ATOM 586 N N . GLU A 1 73 ? -15.209 -7.210 27.163 1.00 57.25 73 GLU A N 1
ATOM 587 C CA . GLU A 1 73 ? -14.635 -8.240 26.271 1.00 57.25 73 GLU A CA 1
ATOM 588 C C . GLU A 1 73 ? -15.521 -8.512 25.033 1.00 57.25 73 GLU A C 1
ATOM 590 O O . GLU A 1 73 ? -15.043 -8.730 23.916 1.00 57.25 73 GLU A O 1
ATOM 595 N N . LYS A 1 74 ? -16.843 -8.391 25.213 1.00 60.34 74 LYS A N 1
ATOM 596 C CA . LYS A 1 74 ? -17.866 -8.496 24.168 1.00 60.34 74 LYS A CA 1
ATOM 597 C C . LYS A 1 74 ? -17.825 -7.359 23.132 1.00 60.34 74 LYS A C 1
ATOM 599 O O . LYS A 1 74 ? -18.017 -7.625 21.946 1.00 60.34 74 LYS A O 1
ATOM 604 N N . GLU A 1 75 ? -17.580 -6.121 23.550 1.00 62.31 75 GLU A N 1
ATOM 605 C CA . GLU A 1 75 ? -17.476 -4.948 22.667 1.00 62.31 75 GLU A CA 1
ATOM 606 C C . GLU A 1 75 ? -16.180 -4.985 21.855 1.00 62.31 75 GLU A C 1
ATOM 608 O O . GLU A 1 75 ? -16.210 -4.796 20.638 1.00 62.31 75 GLU A O 1
ATOM 613 N N . MET A 1 76 ? -15.063 -5.348 22.492 1.00 64.88 76 MET A N 1
ATOM 614 C CA . MET A 1 76 ? -13.780 -5.537 21.809 1.00 64.88 76 MET A CA 1
ATOM 615 C C . MET A 1 76 ? -13.856 -6.658 20.764 1.00 64.88 76 MET A C 1
ATOM 617 O O . MET A 1 76 ? -13.424 -6.481 19.626 1.00 64.88 76 MET A O 1
ATOM 621 N N . THR A 1 77 ? -14.477 -7.789 21.110 1.00 67.19 77 THR A N 1
ATOM 622 C CA . THR A 1 77 ? -14.691 -8.902 20.170 1.00 67.19 77 THR A CA 1
ATOM 623 C C . THR A 1 77 ? -15.560 -8.486 18.982 1.00 67.19 77 THR A C 1
ATOM 625 O O . THR A 1 77 ? -15.289 -8.876 17.846 1.00 67.19 77 THR A O 1
ATOM 628 N N . SER A 1 78 ? -16.613 -7.697 19.218 1.00 73.38 78 SER A N 1
ATOM 629 C CA . SER A 1 78 ? -17.463 -7.173 18.142 1.00 73.38 78 SER A CA 1
ATOM 630 C C . SER A 1 78 ? -16.679 -6.265 17.200 1.00 73.38 78 SER A C 1
ATOM 632 O O . SER A 1 78 ? -16.843 -6.341 15.986 1.00 73.38 78 SER A O 1
ATOM 634 N N . TRP A 1 79 ? -15.819 -5.415 17.752 1.00 71.25 79 TRP A N 1
ATOM 635 C CA . TRP A 1 79 ? -15.036 -4.473 16.970 1.00 71.25 79 TRP A CA 1
ATOM 636 C C . TRP A 1 79 ? -13.936 -5.149 16.143 1.00 71.25 79 TRP A C 1
ATOM 638 O O . TRP A 1 79 ? -13.797 -4.843 14.961 1.00 71.25 79 TRP A O 1
ATOM 648 N N . ILE A 1 80 ? -13.226 -6.132 16.711 1.00 73.38 80 ILE A N 1
ATOM 649 C CA . ILE A 1 80 ? -12.253 -6.955 15.971 1.00 73.38 80 ILE A CA 1
ATOM 650 C C . ILE A 1 80 ? -12.925 -7.618 14.764 1.00 73.38 80 ILE A C 1
ATOM 652 O O . ILE A 1 80 ? -12.408 -7.530 13.654 1.00 73.38 80 ILE A O 1
ATOM 656 N N . LYS A 1 81 ? -14.119 -8.196 14.946 1.00 77.75 81 LYS A N 1
ATOM 657 C CA . LYS A 1 81 ? -14.878 -8.811 13.845 1.00 77.75 81 LYS A CA 1
ATOM 658 C C . LYS A 1 81 ? -15.249 -7.817 12.745 1.00 77.75 81 LYS A C 1
ATOM 660 O O . LYS A 1 81 ? -15.182 -8.156 11.565 1.00 77.75 81 LYS A O 1
ATOM 665 N N . GLU A 1 82 ? -15.649 -6.598 13.103 1.00 79.88 82 GLU A N 1
ATOM 666 C CA . GLU A 1 82 ? -15.939 -5.560 12.107 1.00 79.88 82 GLU A CA 1
ATOM 667 C C . GLU A 1 82 ? -14.671 -5.101 11.373 1.00 79.88 82 GLU A C 1
ATOM 669 O O . GLU A 1 82 ? -14.713 -4.896 10.160 1.00 79.88 82 GLU A O 1
ATOM 674 N N . LEU A 1 83 ? -13.526 -5.003 12.055 1.00 78.00 83 LEU A N 1
ATOM 675 C CA . LEU A 1 83 ? -12.243 -4.721 11.405 1.00 78.00 83 LEU A CA 1
ATOM 676 C C . LEU A 1 83 ? -11.829 -5.832 10.438 1.00 78.00 83 LEU A C 1
ATOM 678 O O . LEU A 1 83 ? -11.504 -5.542 9.290 1.00 78.00 83 LEU A O 1
ATOM 682 N N . GLU A 1 84 ? -11.887 -7.095 10.858 1.00 82.06 84 GLU A N 1
ATOM 683 C CA . GLU A 1 84 ? -11.581 -8.254 10.007 1.00 82.06 84 GLU A CA 1
ATOM 684 C C . GLU A 1 84 ? -12.465 -8.283 8.758 1.00 82.06 84 GLU A C 1
ATOM 686 O O . GLU A 1 84 ? -12.001 -8.546 7.644 1.00 82.06 84 GLU A O 1
ATOM 691 N N . LYS A 1 85 ? -13.749 -7.956 8.923 1.00 85.31 85 LYS A N 1
ATOM 692 C CA . LYS A 1 85 ? -14.694 -7.825 7.816 1.00 85.31 85 LYS A CA 1
ATOM 693 C C . LYS A 1 85 ? -14.287 -6.710 6.856 1.00 85.31 85 LYS A C 1
ATOM 695 O O . LYS A 1 85 ? -14.289 -6.951 5.649 1.00 85.31 85 LYS A O 1
ATOM 700 N N . LYS A 1 86 ? -13.902 -5.532 7.360 1.00 85.62 86 LYS A N 1
ATOM 701 C CA . LYS A 1 86 ? -13.412 -4.429 6.518 1.00 85.62 86 LYS A CA 1
ATOM 702 C C . LYS A 1 86 ? -12.124 -4.803 5.786 1.00 85.62 86 LYS A C 1
ATOM 704 O O . LYS A 1 86 ? -12.049 -4.608 4.580 1.00 85.62 86 LYS A O 1
ATOM 709 N N . VAL A 1 87 ? -11.158 -5.426 6.465 1.00 87.38 87 VAL A N 1
ATOM 710 C CA . VAL A 1 87 ? -9.930 -5.947 5.838 1.00 87.38 87 VAL A CA 1
ATOM 711 C C . VAL A 1 87 ? -10.274 -6.923 4.710 1.00 87.38 87 VAL A C 1
ATOM 713 O O . VAL A 1 87 ? -9.761 -6.793 3.600 1.00 87.38 87 VAL A O 1
ATOM 716 N N . SER A 1 88 ? -11.193 -7.865 4.945 1.00 90.00 88 SER A N 1
ATOM 717 C CA . SER A 1 88 ? -11.641 -8.818 3.921 1.00 90.00 88 SER A CA 1
ATOM 718 C C . SER A 1 88 ? -12.320 -8.137 2.726 1.00 90.00 88 SER A C 1
ATOM 720 O O . SER A 1 88 ? -12.107 -8.538 1.581 1.00 90.00 88 SER A O 1
ATOM 722 N N . GLN A 1 89 ? -13.128 -7.103 2.970 1.00 91.81 89 GLN A N 1
ATOM 723 C CA . GLN A 1 89 ? -13.764 -6.309 1.916 1.00 91.81 89 GLN A CA 1
ATOM 724 C C . GLN A 1 89 ? -12.726 -5.546 1.088 1.00 91.81 89 GLN A C 1
ATOM 726 O O . GLN A 1 89 ? -12.750 -5.645 -0.138 1.00 91.81 89 GLN A O 1
ATOM 731 N N . THR A 1 90 ? -11.776 -4.875 1.740 1.00 92.06 90 THR A N 1
ATOM 732 C CA . THR A 1 90 ? -10.706 -4.133 1.063 1.00 92.06 90 THR A CA 1
ATOM 733 C C . THR A 1 90 ? -9.790 -5.056 0.266 1.00 92.06 90 THR A C 1
ATOM 735 O O . THR A 1 90 ? -9.469 -4.735 -0.872 1.00 92.06 90 THR A O 1
ATOM 738 N N . LEU A 1 91 ? -9.447 -6.244 0.776 1.00 94.50 91 LEU A N 1
ATOM 739 C CA . LEU A 1 91 ? -8.704 -7.252 0.007 1.00 94.50 91 LEU A CA 1
ATOM 740 C C . LEU A 1 91 ? -9.422 -7.616 -1.302 1.00 94.50 91 LEU A C 1
ATOM 742 O O . LEU A 1 91 ? -8.804 -7.634 -2.363 1.00 94.50 91 LEU A O 1
ATOM 746 N N . LYS A 1 92 ? -10.741 -7.849 -1.252 1.00 96.75 92 LYS A N 1
ATOM 747 C CA . LYS A 1 92 ? -11.538 -8.134 -2.458 1.00 96.75 92 LYS A CA 1
ATOM 748 C C . LYS A 1 92 ? -11.587 -6.945 -3.415 1.00 96.75 92 LYS A C 1
ATOM 750 O O . LYS A 1 92 ? -11.539 -7.146 -4.625 1.00 96.75 92 LYS A O 1
ATOM 755 N N . GLN A 1 93 ? -11.692 -5.726 -2.891 1.00 97.00 93 GLN A N 1
ATOM 756 C CA . GLN A 1 93 ? -11.691 -4.511 -3.705 1.00 97.00 93 GLN A CA 1
ATOM 757 C C . GLN A 1 93 ? -10.341 -4.302 -4.397 1.00 97.00 93 GLN A C 1
ATOM 759 O O . GLN A 1 93 ? -10.335 -3.988 -5.583 1.00 97.00 93 GLN A O 1
ATOM 764 N N . ILE A 1 94 ? -9.217 -4.538 -3.707 1.00 97.88 94 ILE A N 1
ATOM 765 C CA . ILE A 1 94 ? -7.875 -4.494 -4.310 1.00 97.88 94 ILE A CA 1
ATOM 766 C C . ILE A 1 94 ? -7.796 -5.484 -5.474 1.00 97.88 94 ILE A C 1
ATOM 768 O O . ILE A 1 94 ? -7.473 -5.078 -6.589 1.00 97.88 94 ILE A O 1
ATOM 772 N N . GLU A 1 95 ? -8.171 -6.745 -5.249 1.00 97.75 95 GLU A N 1
ATOM 773 C CA . GLU A 1 95 ? -8.168 -7.780 -6.293 1.00 97.75 95 GLU A CA 1
ATOM 774 C C . GLU A 1 95 ? -8.996 -7.381 -7.518 1.00 97.75 95 GLU A C 1
ATOM 776 O O . GLU A 1 95 ? -8.544 -7.515 -8.652 1.00 97.75 95 GLU A O 1
ATOM 781 N N . GLN A 1 96 ? -10.202 -6.853 -7.303 1.00 97.88 96 GLN A N 1
ATOM 782 C CA . GLN A 1 96 ? -11.103 -6.465 -8.390 1.00 97.88 96 GLN A CA 1
ATOM 783 C C . GLN A 1 96 ? -10.599 -5.247 -9.166 1.00 97.88 96 GLN A C 1
ATOM 785 O O . GLN A 1 96 ? -10.611 -5.241 -10.394 1.00 97.88 96 GLN A O 1
ATOM 790 N N . VAL A 1 97 ? -10.169 -4.204 -8.460 1.00 98.06 97 VAL A N 1
ATOM 791 C CA . VAL A 1 97 ? -9.838 -2.900 -9.050 1.00 98.06 97 VAL A CA 1
ATOM 792 C C . VAL A 1 97 ? -8.452 -2.891 -9.706 1.00 98.06 97 VAL A C 1
ATOM 794 O O . VAL A 1 97 ? -8.205 -2.114 -10.634 1.00 98.06 97 VAL A O 1
ATOM 797 N N . PHE A 1 98 ? -7.551 -3.769 -9.267 1.00 98.31 98 PHE A N 1
ATOM 798 C CA . PHE A 1 98 ? -6.249 -3.993 -9.899 1.00 98.31 98 PHE A CA 1
ATOM 799 C C . PHE A 1 98 ? -6.229 -5.237 -10.801 1.00 98.31 98 PHE A C 1
ATOM 801 O O . PHE A 1 98 ? -5.171 -5.613 -11.310 1.00 98.31 98 PHE A O 1
ATOM 808 N N . HIS A 1 99 ? -7.378 -5.872 -11.049 1.00 97.62 99 HIS A N 1
ATOM 809 C CA . HIS A 1 99 ? -7.455 -7.011 -11.955 1.00 97.62 99 HIS A CA 1
ATOM 810 C C . HIS A 1 99 ? -6.947 -6.644 -13.358 1.00 97.62 99 HIS A C 1
ATOM 812 O O . HIS A 1 99 ? -7.327 -5.618 -13.924 1.00 97.62 99 HIS A O 1
ATOM 818 N N . GLY A 1 100 ? -6.088 -7.493 -13.927 1.00 96.19 100 GLY A N 1
ATOM 819 C CA . GLY A 1 100 ? -5.549 -7.303 -15.275 1.00 96.19 100 GLY A CA 1
ATOM 820 C C . GLY A 1 100 ? -4.543 -6.156 -15.418 1.00 96.19 100 GLY A C 1
ATOM 821 O O . GLY A 1 100 ? -4.185 -5.810 -16.541 1.00 96.19 100 GLY A O 1
ATOM 822 N N . VAL A 1 101 ? -4.070 -5.553 -14.320 1.00 97.12 101 VAL A N 1
ATOM 823 C CA . VAL A 1 101 ? -2.948 -4.609 -14.385 1.00 97.12 101 VAL A CA 1
ATOM 824 C C . VAL A 1 101 ? -1.694 -5.354 -14.843 1.00 97.12 101 VAL A C 1
ATOM 826 O O . VAL A 1 101 ? -1.249 -6.296 -14.195 1.00 97.12 101 VAL A O 1
ATOM 829 N N . SER A 1 102 ? -1.135 -4.908 -15.965 1.00 95.06 102 SER A N 1
ATOM 830 C CA . SER A 1 102 ? 0.085 -5.442 -16.563 1.00 95.06 102 SER A CA 1
ATOM 831 C C . SER A 1 102 ? 1.289 -4.577 -16.208 1.00 95.06 102 SER A C 1
ATOM 833 O O . SER A 1 102 ? 1.157 -3.357 -16.077 1.00 95.06 102 SER A O 1
ATOM 835 N N . ARG A 1 103 ? 2.465 -5.204 -16.078 1.00 94.38 103 ARG A N 1
ATOM 836 C CA . ARG A 1 103 ? 3.729 -4.485 -15.897 1.00 94.38 103 ARG A CA 1
ATOM 837 C C . ARG A 1 103 ? 4.225 -3.865 -17.199 1.00 94.38 103 ARG A C 1
ATOM 839 O O . ARG A 1 103 ? 4.938 -2.890 -17.113 1.00 94.38 103 ARG A O 1
ATOM 846 N N . GLU A 1 104 ? 3.873 -4.398 -18.375 1.00 88.44 104 GLU A N 1
ATOM 847 C CA . GLU A 1 104 ? 4.072 -3.776 -19.708 1.00 88.44 104 GLU A CA 1
ATOM 848 C C . GLU A 1 104 ? 5.363 -2.934 -19.910 1.00 88.44 104 GLU A C 1
ATOM 850 O O . GLU A 1 104 ? 5.344 -1.859 -20.501 1.00 88.44 104 GLU A O 1
ATOM 855 N N . GLY A 1 105 ? 6.514 -3.434 -19.442 1.00 88.62 105 GLY A N 1
ATOM 856 C CA . GLY A 1 105 ? 7.813 -2.753 -19.581 1.00 88.62 105 GLY A CA 1
ATOM 857 C C . GLY A 1 105 ? 8.186 -1.784 -18.452 1.00 88.62 105 GLY A C 1
ATOM 858 O O . GLY A 1 105 ? 9.265 -1.202 -18.498 1.00 88.62 105 GLY A O 1
ATOM 859 N N . GLY A 1 106 ? 7.343 -1.652 -17.431 1.00 95.12 106 GLY A N 1
ATOM 860 C CA . GLY A 1 106 ? 7.654 -0.981 -16.176 1.00 95.12 106 GLY A CA 1
ATOM 861 C C . GLY A 1 106 ? 8.739 -1.697 -15.375 1.00 95.12 106 GLY A C 1
ATOM 862 O O . GLY A 1 106 ? 8.951 -2.913 -15.510 1.00 95.12 106 GLY A O 1
ATOM 863 N N . ILE A 1 107 ? 9.403 -0.930 -14.512 1.00 95.69 107 ILE A N 1
ATOM 864 C CA . ILE A 1 107 ? 10.517 -1.396 -13.677 1.00 95.69 107 ILE A CA 1
ATOM 865 C C . ILE A 1 107 ? 10.046 -2.560 -12.789 1.00 95.69 107 ILE A C 1
ATOM 867 O O . ILE A 1 107 ? 8.986 -2.488 -12.168 1.00 95.69 107 ILE A O 1
ATOM 871 N N . SER A 1 108 ? 10.806 -3.658 -12.754 1.00 95.94 108 SER A N 1
ATOM 872 C CA . SER A 1 108 ? 10.549 -4.806 -11.871 1.00 95.94 108 SER A CA 1
ATOM 873 C C . SER A 1 108 ? 11.104 -4.633 -10.455 1.00 95.94 108 SER A C 1
ATOM 875 O O . SER A 1 108 ? 11.880 -3.712 -10.202 1.00 95.94 108 SER A O 1
ATOM 877 N N . LEU A 1 109 ? 10.759 -5.540 -9.530 1.00 95.12 109 LEU A N 1
ATOM 878 C CA . LEU A 1 109 ? 11.377 -5.560 -8.195 1.00 95.12 109 LEU A CA 1
ATOM 879 C C . LEU A 1 109 ? 12.886 -5.811 -8.273 1.00 95.12 109 LEU A C 1
ATOM 881 O O . LEU A 1 109 ? 13.657 -5.076 -7.655 1.00 95.12 109 LEU A O 1
ATOM 885 N N . SER A 1 110 ? 13.316 -6.766 -9.102 1.00 94.38 110 SER A N 1
ATOM 886 C CA . SER A 1 110 ? 14.739 -7.048 -9.310 1.00 94.38 110 SER A CA 1
ATOM 887 C C . SER A 1 110 ? 15.481 -5.829 -9.867 1.00 94.38 110 SER A C 1
ATOM 889 O O . SER A 1 110 ? 16.551 -5.463 -9.379 1.00 94.38 110 SER A O 1
ATOM 891 N N . GLN A 1 111 ? 14.889 -5.144 -10.851 1.00 96.00 111 GLN A N 1
ATOM 892 C CA . GLN A 1 111 ? 15.439 -3.914 -11.427 1.00 96.00 111 GLN A CA 1
ATOM 893 C C . GLN A 1 111 ? 15.506 -2.769 -10.413 1.00 96.00 111 GLN A C 1
ATOM 895 O O . GLN A 1 111 ? 16.525 -2.083 -10.330 1.00 96.00 111 GLN A O 1
ATOM 900 N N . ALA A 1 112 ? 14.455 -2.582 -9.616 1.00 94.94 112 ALA A N 1
ATOM 901 C CA . ALA A 1 112 ? 14.435 -1.611 -8.529 1.00 94.94 112 ALA A CA 1
ATOM 902 C C . ALA A 1 112 ? 15.540 -1.896 -7.498 1.00 94.94 112 ALA A C 1
ATOM 904 O O . ALA A 1 112 ? 16.217 -0.968 -7.066 1.00 94.94 112 ALA A O 1
ATOM 905 N N . GLY A 1 113 ? 15.793 -3.169 -7.174 1.00 93.50 113 GLY A N 1
ATOM 906 C CA . GLY A 1 113 ? 16.893 -3.572 -6.294 1.00 93.50 113 GLY A CA 1
ATOM 907 C C . GLY A 1 113 ? 18.289 -3.261 -6.851 1.00 93.50 113 GLY A C 1
ATOM 908 O O . GLY A 1 113 ? 19.209 -2.998 -6.080 1.00 93.50 113 GLY A O 1
ATOM 909 N N . VAL A 1 114 ? 18.467 -3.259 -8.177 1.00 94.81 114 VAL A N 1
ATOM 910 C CA . VAL A 1 114 ? 19.719 -2.806 -8.814 1.00 94.81 114 VAL A CA 1
ATOM 911 C C . VAL A 1 114 ? 19.856 -1.287 -8.722 1.00 94.81 114 VAL A C 1
ATOM 913 O O . VAL A 1 114 ? 20.939 -0.798 -8.404 1.00 94.81 114 VAL A O 1
ATOM 916 N N . LEU A 1 115 ? 18.773 -0.540 -8.971 1.00 93.62 115 LEU A N 1
ATOM 917 C CA . LEU A 1 115 ? 18.775 0.925 -8.860 1.00 93.62 115 LEU A CA 1
ATOM 918 C C . LEU A 1 115 ? 19.111 1.386 -7.441 1.00 93.62 115 LEU A C 1
ATOM 920 O O . LEU A 1 115 ? 19.938 2.279 -7.277 1.00 93.62 115 LEU A O 1
ATOM 924 N N . ASP A 1 116 ? 18.522 0.737 -6.440 1.00 91.25 116 ASP A N 1
ATOM 925 C CA . ASP A 1 116 ? 18.779 0.992 -5.022 1.00 91.25 116 ASP A CA 1
ATOM 926 C C . ASP A 1 116 ? 20.268 0.849 -4.666 1.00 91.25 116 ASP A C 1
ATOM 928 O O . ASP A 1 116 ? 20.879 1.714 -4.041 1.00 91.25 116 ASP A O 1
ATOM 932 N N . LYS A 1 117 ? 20.912 -0.199 -5.188 1.00 92.44 117 LYS A N 1
ATOM 933 C CA . LYS A 1 117 ? 22.342 -0.471 -4.968 1.00 92.44 117 LYS A CA 1
ATOM 934 C C . LYS A 1 117 ? 23.278 0.384 -5.829 1.00 92.44 117 LYS A C 1
ATOM 936 O O . LYS A 1 117 ? 24.495 0.216 -5.742 1.00 92.44 117 LYS A O 1
ATOM 941 N N . GLY A 1 118 ? 22.748 1.265 -6.680 1.00 90.50 118 GLY A N 1
ATOM 942 C CA . GLY A 1 118 ? 23.540 2.030 -7.648 1.00 90.50 118 GLY A CA 1
ATOM 943 C C . GLY A 1 118 ? 24.232 1.148 -8.694 1.00 90.50 118 GLY A C 1
ATOM 944 O O . GLY A 1 118 ? 25.331 1.474 -9.147 1.00 90.50 118 GLY A O 1
ATOM 945 N N . GLY A 1 119 ? 23.625 0.010 -9.039 1.00 90.44 119 GLY A N 1
ATOM 946 C CA . GLY A 1 119 ? 24.186 -0.972 -9.964 1.00 90.44 119 GLY A CA 1
ATOM 947 C C . GLY A 1 119 ? 24.275 -0.482 -11.412 1.00 90.44 119 GLY A C 1
ATOM 948 O O . GLY A 1 119 ? 23.701 0.535 -11.811 1.00 90.44 119 GLY A O 1
ATOM 949 N N . ALA A 1 120 ? 25.040 -1.210 -12.224 1.00 91.31 120 ALA A N 1
ATOM 950 C CA . ALA A 1 120 ? 25.343 -0.812 -13.597 1.00 91.31 120 ALA A CA 1
ATOM 951 C C . ALA A 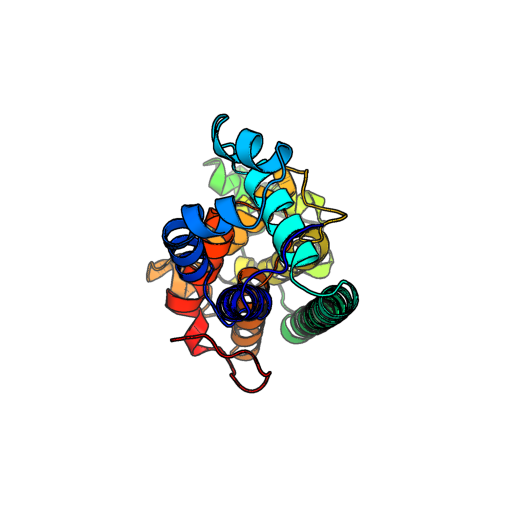1 120 ? 24.200 -1.139 -14.579 1.00 91.31 120 ALA A C 1
ATOM 953 O O . ALA A 1 120 ? 23.384 -2.033 -14.362 1.00 91.31 120 ALA A O 1
ATOM 954 N N . HIS A 1 121 ? 24.167 -0.449 -15.724 1.00 89.94 121 HIS A N 1
ATOM 955 C CA . HIS A 1 121 ? 23.101 -0.618 -16.722 1.00 89.94 121 HIS A CA 1
ATOM 956 C C . HIS A 1 121 ? 22.986 -2.053 -17.273 1.00 89.94 121 HIS A C 1
ATOM 958 O O . HIS A 1 121 ? 21.889 -2.538 -17.529 1.00 89.94 121 HIS A O 1
ATOM 964 N N . ASN A 1 122 ? 24.107 -2.757 -17.443 1.00 90.06 122 ASN A N 1
ATOM 965 C CA . ASN A 1 122 ? 24.105 -4.148 -17.907 1.00 90.06 122 ASN A CA 1
ATOM 966 C C . ASN A 1 122 ? 23.470 -5.109 -16.888 1.00 90.06 122 ASN A C 1
ATOM 968 O O . ASN A 1 122 ? 22.785 -6.045 -17.293 1.00 90.06 122 ASN A O 1
ATOM 972 N N . GLU A 1 123 ? 23.679 -4.868 -15.594 1.00 91.00 123 GLU A N 1
ATOM 973 C CA . GLU A 1 123 ? 23.027 -5.599 -14.506 1.00 91.00 123 GLU A CA 1
ATOM 974 C C . GLU A 1 123 ? 21.524 -5.304 -14.489 1.00 91.00 123 GLU A C 1
ATOM 976 O O . GLU A 1 123 ? 20.718 -6.226 -14.477 1.00 91.00 123 GLU A O 1
ATOM 981 N N . PHE A 1 124 ? 21.134 -4.032 -14.620 1.00 92.00 124 PHE A N 1
ATOM 982 C CA . PHE A 1 124 ? 19.726 -3.621 -14.680 1.00 92.00 124 PHE A CA 1
ATOM 983 C C . PHE A 1 124 ? 18.939 -4.328 -15.798 1.00 92.00 124 PHE A C 1
ATOM 985 O O . PHE A 1 124 ? 17.785 -4.715 -15.615 1.00 92.00 124 PHE A O 1
ATOM 992 N N . VAL A 1 125 ? 19.550 -4.512 -16.971 1.00 89.88 125 VAL A N 1
ATOM 993 C CA . VAL A 1 125 ? 18.903 -5.204 -18.096 1.00 89.88 125 VAL A CA 1
ATOM 994 C C . VAL A 1 125 ? 18.843 -6.717 -17.870 1.00 89.88 125 VAL A C 1
ATOM 996 O O . VAL A 1 125 ? 17.848 -7.343 -18.232 1.00 89.88 125 VAL A O 1
ATOM 999 N N . SER A 1 126 ? 19.879 -7.320 -17.281 1.00 89.81 126 SER A N 1
ATOM 1000 C CA . SER A 1 126 ? 19.937 -8.775 -17.110 1.00 89.81 126 SER A CA 1
ATOM 1001 C C . SER A 1 126 ? 19.021 -9.281 -15.999 1.00 89.81 126 SER A C 1
ATOM 1003 O O . SER A 1 126 ? 18.437 -10.354 -16.154 1.00 89.81 126 SER A O 1
ATOM 1005 N N . VAL A 1 127 ? 18.842 -8.516 -14.914 1.00 90.50 127 VAL A N 1
ATOM 1006 C CA . VAL A 1 127 ? 18.019 -8.956 -13.776 1.00 90.50 127 VAL A CA 1
ATOM 1007 C C . VAL A 1 127 ? 16.537 -9.093 -14.125 1.00 90.50 127 VAL A C 1
ATOM 1009 O O . VAL A 1 127 ? 15.859 -9.953 -13.573 1.00 90.50 127 VAL A O 1
ATOM 1012 N N . ALA A 1 128 ? 16.054 -8.324 -15.107 1.00 84.69 128 ALA A N 1
ATOM 1013 C CA . ALA A 1 128 ? 14.666 -8.371 -15.570 1.00 84.69 128 ALA A CA 1
ATOM 1014 C C . ALA A 1 128 ? 14.249 -9.741 -16.139 1.00 84.69 128 ALA A C 1
ATOM 1016 O O . ALA A 1 128 ? 13.061 -10.030 -16.262 1.00 84.69 128 ALA A O 1
ATOM 1017 N N . LEU A 1 129 ? 15.223 -10.580 -16.517 1.00 84.88 129 LEU A N 1
ATOM 1018 C CA . LEU A 1 129 ? 14.995 -11.925 -17.049 1.00 84.88 129 LEU A CA 1
ATOM 1019 C C . LEU A 1 129 ? 14.667 -12.956 -15.960 1.00 84.88 129 LEU A C 1
ATOM 1021 O O . LEU A 1 129 ? 14.232 -14.058 -16.292 1.00 84.88 129 LEU A O 1
ATOM 1025 N N . PHE A 1 130 ? 14.905 -12.624 -14.689 1.00 83.81 130 PHE A N 1
ATOM 1026 C CA . PHE A 1 130 ? 14.658 -13.518 -13.555 1.00 83.81 130 PHE A CA 1
ATOM 1027 C C . PHE A 1 130 ? 13.313 -13.266 -12.870 1.00 83.81 130 PHE A C 1
ATOM 1029 O O . PHE A 1 130 ? 12.912 -14.072 -12.034 1.00 83.81 130 PHE A O 1
ATOM 1036 N N . ASP A 1 131 ? 12.597 -12.202 -13.242 1.00 84.56 131 ASP A N 1
ATOM 1037 C CA . ASP A 1 131 ? 11.251 -11.946 -12.736 1.00 84.56 131 ASP A CA 1
ATOM 1038 C C . ASP A 1 131 ? 10.269 -12.957 -13.352 1.00 84.56 131 ASP A C 1
ATOM 1040 O O . ASP A 1 131 ? 10.067 -13.001 -14.569 1.00 84.56 131 ASP A O 1
ATOM 1044 N N . VAL A 1 132 ? 9.691 -13.812 -12.505 1.00 86.25 132 VAL A N 1
ATOM 1045 C CA . VAL A 1 132 ? 8.813 -14.923 -12.920 1.00 86.25 132 VAL A CA 1
ATOM 1046 C C . VAL A 1 132 ? 7.324 -14.618 -12.769 1.00 86.25 132 VAL A C 1
ATOM 1048 O O . VAL A 1 132 ? 6.491 -15.413 -13.219 1.00 86.25 132 VAL A O 1
ATOM 1051 N N . ASP A 1 133 ? 6.978 -13.499 -12.134 1.00 90.31 133 ASP A N 1
ATOM 1052 C CA . ASP A 1 133 ? 5.600 -13.069 -11.940 1.00 90.31 133 ASP A CA 1
ATOM 1053 C C . ASP A 1 133 ? 4.938 -12.743 -13.288 1.00 90.31 133 ASP A C 1
ATOM 1055 O O . ASP A 1 133 ? 5.496 -12.050 -14.141 1.00 90.31 133 ASP A O 1
ATOM 1059 N N . LYS A 1 134 ? 3.734 -13.283 -13.508 1.00 91.69 134 LYS A N 1
ATOM 1060 C CA . LYS A 1 134 ? 2.942 -13.022 -14.726 1.00 91.69 134 LYS A CA 1
ATOM 1061 C C . LYS A 1 134 ? 1.829 -12.020 -14.469 1.00 91.69 134 LYS A C 1
ATOM 1063 O O . LYS A 1 134 ? 1.361 -11.359 -15.396 1.00 91.69 134 LYS A O 1
ATOM 1068 N N . CYS A 1 135 ? 1.390 -11.944 -13.223 1.00 96.00 135 CYS A N 1
ATOM 1069 C CA . CYS A 1 135 ? 0.509 -10.922 -12.700 1.00 96.00 135 CYS A CA 1
ATOM 1070 C C . CYS A 1 135 ? 0.961 -10.543 -11.291 1.00 96.00 135 CYS A C 1
ATOM 1072 O O . CYS A 1 135 ? 1.698 -11.284 -10.638 1.00 96.00 135 CYS A O 1
ATOM 1074 N N . TRP A 1 136 ? 0.506 -9.393 -10.802 1.00 97.19 136 TRP A N 1
ATOM 1075 C CA . TRP A 1 136 ? 0.923 -8.900 -9.493 1.00 97.19 136 TRP A CA 1
ATOM 1076 C C . TRP A 1 136 ? 0.517 -9.843 -8.347 1.00 97.19 136 TRP A C 1
ATOM 1078 O O . TRP A 1 136 ? 1.152 -9.831 -7.297 1.00 97.19 136 TRP A O 1
ATOM 1088 N N . GLN A 1 137 ? -0.503 -10.688 -8.543 1.00 96.38 137 GLN A N 1
ATOM 1089 C CA . GLN A 1 137 ? -0.903 -11.721 -7.584 1.00 96.38 137 GLN A CA 1
ATOM 1090 C C . GLN A 1 137 ? 0.125 -12.850 -7.434 1.00 96.38 137 GLN A C 1
ATOM 1092 O O . GLN A 1 137 ? 0.120 -13.534 -6.411 1.00 96.38 137 GLN A O 1
ATOM 1097 N N . ASP A 1 138 ? 0.982 -13.060 -8.437 1.00 95.62 138 ASP A N 1
ATOM 1098 C CA . ASP A 1 138 ? 2.007 -14.108 -8.419 1.00 95.62 138 ASP A CA 1
ATOM 1099 C C . ASP A 1 138 ? 3.250 -13.696 -7.618 1.00 95.62 138 ASP A C 1
ATOM 1101 O O . ASP A 1 138 ? 4.116 -14.534 -7.373 1.00 95.62 138 ASP A O 1
ATOM 1105 N N . VAL A 1 139 ? 3.355 -12.420 -7.222 1.00 95.06 139 VAL A N 1
ATOM 1106 C CA . VAL A 1 139 ? 4.508 -11.884 -6.490 1.00 95.06 139 VAL A CA 1
ATOM 1107 C C . VAL A 1 139 ? 4.572 -12.532 -5.100 1.00 95.06 139 VAL A C 1
ATOM 1109 O O . VAL A 1 139 ? 3.661 -12.330 -4.292 1.00 95.06 139 VAL A O 1
ATOM 1112 N N . PRO A 1 140 ? 5.629 -13.301 -4.783 1.00 93.44 140 PRO A N 1
ATOM 1113 C CA . PRO A 1 140 ? 5.741 -13.962 -3.490 1.00 93.44 140 PRO A CA 1
ATOM 1114 C C . PRO A 1 140 ? 5.934 -12.969 -2.339 1.00 93.44 140 PRO A C 1
ATOM 1116 O O . PRO A 1 140 ? 6.687 -12.003 -2.460 1.00 93.44 140 PRO A O 1
ATOM 1119 N N . ASP A 1 141 ? 5.365 -13.275 -1.170 1.00 91.88 141 ASP A N 1
ATOM 1120 C CA . ASP A 1 141 ? 5.598 -12.513 0.068 1.00 91.88 141 ASP A CA 1
ATOM 1121 C C . ASP A 1 141 ? 7.103 -12.373 0.386 1.00 91.88 141 ASP A C 1
ATOM 1123 O O . ASP A 1 141 ? 7.539 -11.333 0.872 1.00 91.88 141 ASP A O 1
ATOM 1127 N N . SER A 1 142 ? 7.920 -13.389 0.073 1.00 91.62 142 SER A N 1
ATOM 1128 C CA . SER A 1 142 ? 9.377 -13.336 0.264 1.00 91.62 142 SER A CA 1
ATOM 1129 C C . SER A 1 142 ? 10.063 -12.293 -0.615 1.00 91.62 142 SER A C 1
ATOM 1131 O O . SER A 1 142 ? 11.024 -11.679 -0.165 1.00 91.62 142 SER A O 1
ATOM 1133 N N . GLU A 1 143 ? 9.570 -12.074 -1.836 1.00 92.88 143 GLU A N 1
ATOM 1134 C CA . GLU A 1 143 ? 10.096 -11.044 -2.738 1.00 92.88 143 GLU A CA 1
ATOM 1135 C C . GLU A 1 143 ? 9.714 -9.651 -2.243 1.00 92.88 143 GLU A C 1
ATOM 1137 O O . GLU A 1 143 ? 10.551 -8.757 -2.231 1.00 92.88 143 GLU A O 1
ATOM 1142 N N . ILE A 1 144 ? 8.485 -9.476 -1.744 1.00 93.00 144 ILE A N 1
ATOM 1143 C CA . ILE A 1 144 ? 8.043 -8.219 -1.117 1.00 93.00 144 ILE A CA 1
ATOM 1144 C C . ILE A 1 144 ? 8.943 -7.865 0.069 1.00 93.00 144 ILE A C 1
ATOM 1146 O O . ILE A 1 144 ? 9.370 -6.719 0.197 1.00 93.00 144 ILE A O 1
ATOM 1150 N N . VAL A 1 145 ? 9.260 -8.857 0.906 1.00 91.12 145 VAL A N 1
ATOM 1151 C CA . VAL A 1 145 ? 10.157 -8.687 2.052 1.00 91.12 145 VAL A CA 1
ATOM 1152 C C . VAL A 1 145 ? 11.591 -8.390 1.610 1.00 91.12 145 VAL A C 1
ATOM 1154 O O . VAL A 1 145 ? 12.213 -7.461 2.123 1.00 91.12 145 VAL A O 1
ATOM 1157 N N . HIS A 1 146 ? 12.116 -9.144 0.642 1.00 91.25 146 HIS A N 1
ATOM 1158 C CA . HIS A 1 146 ? 13.469 -8.943 0.119 1.00 91.25 146 HIS A CA 1
ATOM 1159 C C . HIS A 1 146 ? 13.641 -7.569 -0.545 1.00 91.25 146 HIS A C 1
ATOM 1161 O O . HIS A 1 146 ? 14.703 -6.955 -0.451 1.00 91.25 146 HIS A O 1
ATOM 1167 N N . HIS A 1 147 ? 12.577 -7.070 -1.171 1.00 92.31 147 HIS A N 1
ATOM 1168 C CA . HIS A 1 147 ? 12.533 -5.819 -1.913 1.00 92.31 147 HIS A CA 1
ATOM 1169 C C . HIS A 1 147 ? 11.671 -4.755 -1.220 1.00 92.31 147 HIS A C 1
ATOM 1171 O O . HIS A 1 147 ? 10.996 -3.971 -1.888 1.00 92.31 147 HIS A O 1
ATOM 1177 N N . ALA A 1 148 ? 11.693 -4.677 0.113 1.00 89.88 148 ALA A N 1
ATOM 1178 C CA . ALA A 1 148 ? 10.876 -3.729 0.880 1.00 89.88 148 ALA A CA 1
ATOM 1179 C C . ALA A 1 148 ? 10.969 -2.278 0.359 1.00 89.88 148 ALA A C 1
ATOM 1181 O O . ALA A 1 148 ? 9.962 -1.578 0.266 1.00 89.88 148 ALA A O 1
ATOM 1182 N N . GLU A 1 149 ? 12.164 -1.842 -0.050 1.00 90.44 149 GLU A N 1
ATOM 1183 C CA . GLU A 1 149 ? 12.434 -0.474 -0.512 1.00 90.44 149 GLU A CA 1
ATOM 1184 C C . GLU A 1 149 ? 12.179 -0.253 -2.010 1.00 90.44 149 GLU A C 1
ATOM 1186 O O . GLU A 1 149 ? 12.159 0.891 -2.472 1.00 90.44 149 GLU A O 1
ATOM 1191 N N . ALA A 1 150 ? 11.916 -1.315 -2.781 1.00 92.75 150 ALA A N 1
ATOM 1192 C CA . ALA A 1 150 ? 11.780 -1.236 -4.237 1.00 92.75 150 ALA A CA 1
ATOM 1193 C C . ALA A 1 150 ? 10.706 -0.238 -4.677 1.00 92.75 150 ALA A C 1
ATOM 1195 O O . ALA A 1 150 ? 10.888 0.452 -5.680 1.00 92.75 150 ALA A O 1
ATOM 1196 N N . LEU A 1 151 ? 9.631 -0.083 -3.894 1.00 92.00 151 LEU A N 1
ATOM 1197 C CA . LEU A 1 151 ? 8.570 0.893 -4.145 1.00 92.00 151 LEU A CA 1
ATOM 1198 C C . LEU A 1 151 ? 9.070 2.340 -4.276 1.00 92.00 151 LEU A C 1
ATOM 1200 O O . LEU A 1 151 ? 8.339 3.165 -4.818 1.00 92.00 151 LEU A O 1
ATOM 1204 N N . LEU A 1 152 ? 10.278 2.691 -3.833 1.00 90.44 152 LEU A N 1
ATOM 1205 C CA . LEU A 1 152 ? 10.867 4.016 -4.057 1.00 90.44 152 LEU A CA 1
ATOM 1206 C C . LEU A 1 152 ? 11.491 4.184 -5.449 1.00 90.44 152 LEU A C 1
ATOM 1208 O O . LEU A 1 152 ? 11.545 5.307 -5.946 1.00 90.44 152 LEU A O 1
ATOM 1212 N N . PHE A 1 153 ? 11.899 3.085 -6.080 1.00 92.31 153 PHE A N 1
ATOM 1213 C CA . PHE A 1 153 ? 12.658 3.062 -7.336 1.00 92.31 153 PHE A CA 1
ATOM 1214 C C . PHE A 1 153 ? 11.831 2.614 -8.544 1.00 92.31 153 PHE A C 1
ATOM 1216 O O . PHE A 1 153 ? 12.297 2.701 -9.677 1.00 92.31 153 PHE A O 1
ATOM 1223 N N . LEU A 1 154 ? 10.601 2.145 -8.320 1.00 93.50 154 LEU A N 1
ATOM 1224 C CA . LEU A 1 154 ? 9.677 1.825 -9.403 1.00 93.50 154 LEU A CA 1
ATOM 1225 C C . LEU A 1 154 ? 9.275 3.079 -10.185 1.00 93.50 154 LEU A C 1
ATOM 1227 O O . LEU A 1 154 ? 9.037 4.149 -9.616 1.00 93.50 154 LEU A O 1
ATOM 1231 N N . ASP A 1 155 ? 9.100 2.914 -11.486 1.00 93.94 155 ASP A N 1
ATOM 1232 C CA . ASP A 1 155 ? 8.398 3.887 -12.304 1.00 93.94 155 ASP A CA 1
ATOM 1233 C C . ASP A 1 155 ? 6.879 3.784 -12.083 1.00 93.94 155 ASP A C 1
ATOM 1235 O O . ASP A 1 155 ? 6.368 3.072 -11.218 1.00 93.94 155 ASP A O 1
ATOM 1239 N N . GLU A 1 156 ? 6.138 4.547 -12.867 1.00 94.56 156 GLU A N 1
ATOM 1240 C CA . GLU A 1 156 ? 4.696 4.745 -12.722 1.00 94.56 156 GLU A CA 1
ATOM 1241 C C . GLU A 1 156 ? 3.901 3.493 -13.109 1.00 94.56 156 GLU A C 1
ATOM 1243 O O . GLU A 1 156 ? 2.832 3.208 -12.561 1.00 94.56 156 GLU A O 1
ATOM 1248 N N . ILE A 1 157 ? 4.447 2.720 -14.048 1.00 96.25 157 ILE A N 1
ATOM 1249 C CA . ILE A 1 157 ? 3.887 1.445 -14.483 1.00 96.25 157 ILE A CA 1
ATOM 1250 C C . ILE A 1 157 ? 4.195 0.374 -13.431 1.00 96.25 157 ILE A C 1
ATOM 1252 O O . ILE A 1 157 ? 3.284 -0.319 -12.974 1.00 96.25 157 ILE A O 1
ATOM 1256 N N . GLY A 1 158 ? 5.451 0.288 -12.986 1.00 95.88 158 GLY A N 1
ATOM 1257 C CA . GLY A 1 158 ? 5.899 -0.635 -11.951 1.00 95.88 158 GLY A CA 1
ATOM 1258 C C . GLY A 1 158 ? 5.148 -0.434 -10.640 1.00 95.88 158 GLY A C 1
ATOM 1259 O O . GLY A 1 158 ? 4.642 -1.399 -10.075 1.00 95.88 158 GLY A O 1
ATOM 1260 N N . ILE A 1 159 ? 4.981 0.807 -10.169 1.00 95.19 159 ILE A N 1
ATOM 1261 C CA . ILE A 1 159 ? 4.246 1.066 -8.922 1.00 95.19 159 ILE A CA 1
ATOM 1262 C C . ILE A 1 159 ? 2.762 0.711 -9.052 1.00 95.19 159 ILE A C 1
ATOM 1264 O O . ILE A 1 159 ? 2.202 0.121 -8.131 1.00 95.19 159 ILE A O 1
ATOM 1268 N N . ARG A 1 160 ? 2.121 0.987 -10.197 1.00 96.75 160 ARG A N 1
ATOM 1269 C CA . ARG A 1 160 ? 0.734 0.562 -10.445 1.00 96.75 160 ARG A CA 1
ATOM 1270 C C . ARG A 1 160 ? 0.596 -0.960 -10.423 1.00 96.75 160 ARG A C 1
ATOM 1272 O O . ARG A 1 160 ? -0.435 -1.455 -9.971 1.00 96.75 160 ARG A O 1
ATOM 1279 N N . TYR A 1 161 ? 1.614 -1.677 -10.892 1.00 97.94 161 TYR A N 1
ATOM 1280 C CA . TYR A 1 161 ? 1.655 -3.134 -10.904 1.00 97.94 161 TYR A CA 1
ATOM 1281 C C . TYR A 1 161 ? 1.930 -3.738 -9.518 1.00 97.94 161 TYR A C 1
ATOM 1283 O O . TYR A 1 161 ? 1.147 -4.564 -9.067 1.00 97.94 161 TYR A O 1
ATOM 1291 N N . TYR A 1 162 ? 2.977 -3.315 -8.803 1.00 97.50 162 TYR A N 1
ATOM 1292 C CA . TYR A 1 162 ? 3.388 -3.956 -7.542 1.00 97.50 162 TYR A CA 1
ATOM 1293 C C . TYR A 1 162 ? 2.659 -3.450 -6.295 1.00 97.50 162 TYR A C 1
ATOM 1295 O O . TYR A 1 162 ? 2.495 -4.213 -5.344 1.00 97.50 162 TYR A O 1
ATOM 1303 N N . LEU A 1 163 ? 2.186 -2.198 -6.264 1.00 96.75 163 LEU A N 1
ATOM 1304 C CA . LEU A 1 163 ? 1.497 -1.661 -5.085 1.00 96.75 163 LEU A CA 1
ATOM 1305 C C . LEU A 1 163 ? 0.321 -2.531 -4.587 1.00 96.75 163 LEU A C 1
ATOM 1307 O O . LEU A 1 163 ? 0.238 -2.718 -3.372 1.00 96.75 163 LEU A O 1
ATOM 1311 N N . PRO A 1 164 ? -0.576 -3.095 -5.429 1.00 98.19 164 PRO A N 1
ATOM 1312 C CA . PRO A 1 164 ? -1.622 -3.995 -4.933 1.00 98.19 164 PRO A CA 1
ATOM 1313 C C . PRO A 1 164 ? -1.071 -5.240 -4.224 1.00 98.19 164 PRO A C 1
ATOM 1315 O O . PRO A 1 164 ? -1.612 -5.606 -3.181 1.00 98.19 164 PRO A O 1
ATOM 1318 N N . ALA A 1 165 ? 0.028 -5.833 -4.704 1.00 97.19 165 ALA A N 1
ATOM 1319 C CA . ALA A 1 165 ? 0.671 -6.971 -4.041 1.00 97.19 165 ALA A CA 1
ATOM 1320 C C . ALA A 1 165 ? 1.165 -6.586 -2.637 1.00 97.19 165 ALA A C 1
ATOM 1322 O O . ALA A 1 165 ? 0.872 -7.271 -1.657 1.00 97.19 165 ALA A O 1
ATOM 1323 N N . TYR A 1 166 ? 1.815 -5.425 -2.519 1.00 95.56 166 TYR A N 1
ATOM 1324 C CA . TYR A 1 166 ? 2.284 -4.877 -1.244 1.00 95.56 166 TYR A CA 1
ATOM 1325 C C . TYR A 1 166 ? 1.130 -4.543 -0.283 1.00 95.56 166 TYR A C 1
ATOM 1327 O O . TYR A 1 166 ? 1.206 -4.855 0.904 1.00 95.56 166 TYR A O 1
ATOM 1335 N N . MET A 1 167 ? 0.032 -3.950 -0.766 1.00 95.06 167 MET A N 1
ATOM 1336 C CA . MET A 1 167 ? -1.148 -3.674 0.070 1.00 95.06 167 MET A CA 1
ATOM 1337 C C . MET A 1 167 ? -1.804 -4.966 0.575 1.00 95.06 167 MET A C 1
ATOM 1339 O O . MET A 1 167 ? -2.183 -5.050 1.745 1.00 95.06 167 MET A O 1
ATOM 1343 N N . VAL A 1 168 ? -1.918 -5.988 -0.280 1.00 94.75 168 VAL A N 1
ATOM 1344 C CA . VAL A 1 168 ? -2.434 -7.311 0.103 1.00 94.75 168 VAL A CA 1
ATOM 1345 C C . VAL A 1 168 ? -1.527 -7.964 1.142 1.00 94.75 168 VAL A C 1
ATOM 1347 O O . VAL A 1 168 ? -2.027 -8.464 2.151 1.00 94.75 168 VAL A O 1
ATOM 1350 N N . PHE A 1 169 ? -0.212 -7.922 0.928 1.00 92.62 169 PHE A N 1
ATOM 1351 C CA . PHE A 1 169 ? 0.785 -8.393 1.885 1.00 92.62 169 PHE A CA 1
ATOM 1352 C C . PHE A 1 169 ? 0.628 -7.698 3.240 1.00 92.62 169 PHE A C 1
ATOM 1354 O O . PHE A 1 169 ? 0.520 -8.372 4.266 1.00 92.62 169 PHE A O 1
ATOM 1361 N N . ALA A 1 170 ? 0.536 -6.366 3.252 1.00 88.94 170 ALA A N 1
ATOM 1362 C CA . ALA A 1 170 ? 0.366 -5.589 4.472 1.00 88.94 170 ALA A CA 1
ATOM 1363 C C . ALA A 1 170 ? -0.927 -5.968 5.204 1.00 88.94 170 ALA A C 1
ATOM 1365 O O . ALA A 1 170 ? -0.895 -6.244 6.398 1.00 88.94 170 ALA A O 1
ATOM 1366 N N . LEU A 1 171 ? -2.064 -6.067 4.514 1.00 87.25 171 LEU A N 1
ATOM 1367 C CA . LEU A 1 171 ? -3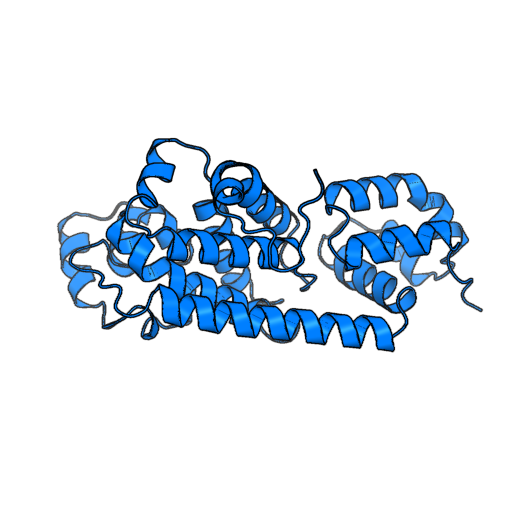.341 -6.448 5.134 1.00 87.25 171 LEU A CA 1
ATOM 1368 C C . LEU A 1 171 ? -3.351 -7.890 5.670 1.00 87.25 171 LEU A C 1
ATOM 1370 O O . LEU A 1 171 ? -3.924 -8.140 6.727 1.00 87.25 171 LEU A O 1
ATOM 1374 N N . LYS A 1 172 ? -2.705 -8.840 4.982 1.00 86.38 172 LYS A N 1
ATOM 1375 C CA . LYS A 1 172 ? -2.600 -10.240 5.436 1.00 86.38 172 LYS A CA 1
ATOM 1376 C C . LYS A 1 172 ? -1.671 -10.407 6.639 1.00 86.38 172 LYS A C 1
ATOM 1378 O O . LYS A 1 172 ? -1.943 -11.243 7.503 1.00 86.38 172 LYS A O 1
ATOM 1383 N N . ASN A 1 173 ? -0.587 -9.634 6.685 1.00 79.25 173 ASN A N 1
ATOM 1384 C CA . ASN A 1 173 ? 0.481 -9.794 7.672 1.00 79.25 173 ASN A CA 1
ATOM 1385 C C . ASN A 1 173 ? 0.426 -8.773 8.811 1.00 79.25 173 ASN A C 1
ATOM 1387 O O . ASN A 1 173 ? 1.067 -8.961 9.835 1.00 79.25 173 ASN A O 1
ATOM 1391 N N . SER A 1 174 ? -0.408 -7.743 8.712 1.00 67.88 174 SER A N 1
ATOM 1392 C CA . SER A 1 174 ? -0.630 -6.776 9.789 1.00 67.88 174 SER A CA 1
ATOM 1393 C C . SER A 1 174 ? -1.457 -7.333 10.946 1.00 67.88 174 SER A C 1
ATOM 1395 O O . SER A 1 174 ? -1.865 -6.539 11.769 1.00 67.88 174 SER A O 1
ATOM 1397 N N . GLY A 1 175 ? -1.726 -8.645 11.030 1.00 60.66 175 GLY A N 1
ATOM 1398 C CA . GLY A 1 175 ? -2.455 -9.309 12.119 1.00 60.66 175 GLY A CA 1
ATOM 1399 C C . GLY A 1 175 ? -1.593 -9.628 13.351 1.00 60.66 175 GLY A C 1
ATOM 1400 O O . GLY A 1 175 ? -0.425 -9.997 13.229 1.00 60.66 175 GLY A O 1
ATOM 1401 N N . VAL A 1 176 ? -2.199 -9.558 14.547 1.00 48.84 176 VAL A N 1
ATOM 1402 C CA . VAL A 1 176 ? -1.536 -9.721 15.865 1.00 48.84 176 VAL A CA 1
ATOM 1403 C C . VAL A 1 176 ? -0.835 -11.067 15.983 1.00 48.84 176 VAL A C 1
ATOM 1405 O O . VAL A 1 176 ? 0.217 -11.175 16.601 1.00 48.84 176 VAL A O 1
ATOM 1408 N N . GLU A 1 177 ? -1.444 -12.093 15.398 1.00 51.09 177 GLU A N 1
ATOM 1409 C CA . GLU A 1 177 ? -0.997 -13.475 15.527 1.00 51.09 177 GLU A CA 1
ATOM 1410 C C . GLU A 1 177 ? 0.127 -13.842 14.551 1.00 51.09 177 GLU A C 1
ATOM 1412 O O . GLU A 1 177 ? 0.743 -14.890 14.724 1.00 51.09 177 GLU A O 1
ATOM 1417 N N . LYS A 1 178 ? 0.388 -13.027 13.514 1.00 49.81 178 LYS A N 1
ATOM 1418 C CA . LYS A 1 178 ? 1.203 -13.461 12.363 1.00 49.81 178 LYS A CA 1
ATOM 1419 C C . LYS A 1 178 ? 2.398 -12.578 12.008 1.00 49.81 178 LYS A C 1
ATOM 1421 O O . LYS A 1 178 ? 3.406 -13.136 11.595 1.00 49.81 178 LYS A O 1
ATOM 1426 N N . GLY A 1 179 ? 2.331 -11.254 12.162 1.00 46.31 179 GLY A N 1
ATOM 1427 C CA . GLY A 1 179 ? 3.384 -10.368 11.622 1.00 46.31 179 GLY A CA 1
ATOM 1428 C C . GLY A 1 179 ? 4.025 -9.406 12.610 1.00 46.31 179 GLY A C 1
ATOM 1429 O O . GLY A 1 179 ? 4.875 -8.610 12.232 1.00 46.31 179 GLY A O 1
ATOM 1430 N N . ALA A 1 180 ? 3.649 -9.473 13.882 1.00 48.91 180 ALA A N 1
ATOM 1431 C CA . ALA A 1 180 ? 3.992 -8.436 14.841 1.00 48.91 180 ALA A CA 1
ATOM 1432 C C . ALA A 1 180 ? 5.426 -8.553 15.412 1.00 48.91 180 ALA A C 1
ATOM 1434 O O . ALA A 1 180 ? 5.896 -7.635 16.067 1.00 48.91 180 ALA A O 1
ATOM 1435 N N . THR A 1 181 ? 6.151 -9.650 15.168 1.00 51.06 181 THR A N 1
ATOM 1436 C CA . THR A 1 181 ? 7.510 -9.866 15.714 1.00 51.06 181 THR A CA 1
ATOM 1437 C C . THR A 1 181 ? 8.607 -9.983 14.660 1.00 51.06 181 THR A C 1
ATOM 1439 O O . THR A 1 181 ? 9.781 -10.045 15.023 1.00 51.06 181 THR A O 1
ATOM 1442 N N . ASN A 1 182 ? 8.265 -9.999 13.368 1.00 66.19 182 ASN A N 1
ATOM 1443 C CA . ASN A 1 182 ? 9.260 -10.091 12.307 1.00 66.19 182 ASN A CA 1
ATOM 1444 C C . ASN A 1 182 ? 9.585 -8.690 11.764 1.00 66.19 182 ASN A C 1
ATOM 1446 O O . ASN A 1 182 ? 8.753 -8.048 11.119 1.00 66.19 182 ASN A O 1
ATOM 1450 N N . MET A 1 183 ? 10.805 -8.226 12.053 1.00 68.31 183 MET A N 1
ATOM 1451 C CA . MET A 1 183 ? 11.299 -6.901 11.670 1.00 68.31 183 MET A CA 1
ATOM 1452 C C . MET A 1 183 ? 11.193 -6.657 10.160 1.00 68.31 183 MET A C 1
ATOM 1454 O O . MET A 1 183 ? 10.855 -5.547 9.752 1.00 68.31 183 MET A O 1
ATOM 1458 N N . ASP A 1 184 ? 11.378 -7.696 9.347 1.00 71.19 184 ASP A N 1
ATOM 1459 C CA . ASP A 1 184 ? 11.379 -7.578 7.890 1.00 71.19 184 ASP A CA 1
ATOM 1460 C C . ASP A 1 184 ? 9.965 -7.304 7.334 1.00 71.19 184 ASP A C 1
ATOM 1462 O O . ASP A 1 184 ? 9.783 -6.517 6.400 1.00 71.19 184 ASP A O 1
ATOM 1466 N N . PHE A 1 185 ? 8.926 -7.873 7.960 1.00 77.25 185 PHE A N 1
ATOM 1467 C CA . PHE A 1 185 ? 7.524 -7.589 7.615 1.00 77.25 185 PHE A CA 1
ATOM 1468 C C . PHE A 1 185 ? 7.136 -6.167 8.018 1.00 77.25 185 PHE A C 1
ATOM 1470 O O . PHE A 1 185 ? 6.485 -5.458 7.250 1.00 77.25 185 PHE A O 1
ATOM 1477 N N . SER A 1 186 ? 7.562 -5.753 9.213 1.00 75.88 186 SER A N 1
ATOM 1478 C CA . SER A 1 186 ? 7.349 -4.400 9.727 1.00 75.88 186 SER A CA 1
ATOM 1479 C C . SER A 1 186 ? 7.962 -3.367 8.775 1.00 75.88 186 SER A C 1
ATOM 1481 O O . SER A 1 186 ? 7.255 -2.491 8.280 1.00 75.88 186 SER A O 1
ATOM 1483 N N . TRP A 1 187 ? 9.232 -3.548 8.393 1.00 81.56 187 TRP A N 1
ATOM 1484 C CA . TRP A 1 187 ? 9.920 -2.674 7.439 1.00 81.56 187 TRP A CA 1
ATOM 1485 C C . TRP A 1 187 ? 9.207 -2.596 6.086 1.00 81.56 187 TRP A C 1
ATOM 1487 O O . TRP A 1 187 ? 8.960 -1.507 5.572 1.00 81.56 187 TRP A O 1
ATOM 1497 N N . SER A 1 188 ? 8.772 -3.734 5.543 1.00 84.88 188 SER A N 1
ATOM 1498 C CA . SER A 1 188 ? 8.031 -3.778 4.275 1.00 84.88 188 SER A CA 1
ATOM 1499 C C . SER A 1 188 ? 6.739 -2.957 4.326 1.00 84.88 188 SER A C 1
ATOM 1501 O O . SER A 1 188 ? 6.439 -2.205 3.400 1.00 84.88 188 SER A O 1
ATOM 1503 N N . ILE A 1 189 ? 5.991 -3.034 5.433 1.00 84.44 189 ILE A N 1
ATOM 1504 C CA . ILE A 1 189 ? 4.786 -2.218 5.641 1.00 84.44 189 ILE A CA 1
ATOM 1505 C C . ILE A 1 189 ? 5.150 -0.731 5.745 1.00 84.44 189 ILE A C 1
ATOM 1507 O O . ILE A 1 189 ? 4.444 0.114 5.191 1.00 84.44 189 ILE A O 1
ATOM 1511 N N . HIS A 1 190 ? 6.263 -0.399 6.404 1.00 83.25 190 HIS A N 1
ATOM 1512 C CA . HIS A 1 190 ? 6.725 0.982 6.561 1.00 83.25 190 HIS A CA 1
ATOM 1513 C C . HIS A 1 190 ? 6.969 1.625 5.204 1.00 83.25 190 HIS A C 1
ATOM 1515 O O . HIS A 1 190 ? 6.473 2.717 4.928 1.00 83.25 190 HIS A O 1
ATOM 1521 N N . MET A 1 191 ? 7.681 0.911 4.332 1.00 87.12 191 MET A N 1
ATOM 1522 C CA . MET A 1 191 ? 8.065 1.410 3.018 1.00 87.12 191 MET A CA 1
ATOM 1523 C C . MET A 1 191 ? 6.864 1.670 2.110 1.00 87.12 191 MET A C 1
ATOM 1525 O O . MET A 1 191 ? 6.892 2.622 1.325 1.00 87.12 191 MET A O 1
ATOM 1529 N N . ILE A 1 192 ? 5.770 0.916 2.263 1.00 89.88 192 ILE A N 1
ATOM 1530 C CA . ILE A 1 192 ? 4.493 1.225 1.600 1.00 89.88 192 ILE A CA 1
ATOM 1531 C C . ILE A 1 192 ? 3.992 2.591 2.060 1.00 89.88 192 ILE A C 1
ATOM 1533 O O . ILE A 1 192 ? 3.696 3.457 1.237 1.00 89.88 192 ILE A O 1
ATOM 1537 N N . LEU A 1 193 ? 3.914 2.804 3.374 1.00 88.25 193 LEU A N 1
ATOM 1538 C CA . LEU A 1 193 ? 3.383 4.043 3.932 1.00 88.25 193 LEU A CA 1
ATOM 1539 C C . LEU A 1 193 ? 4.265 5.236 3.572 1.00 88.25 193 LEU A C 1
ATOM 1541 O O . LEU A 1 193 ? 3.733 6.256 3.146 1.00 88.25 193 LEU A O 1
ATOM 1545 N N . VAL A 1 194 ? 5.590 5.107 3.646 1.00 85.69 194 VAL A N 1
ATOM 1546 C CA . VAL A 1 194 ? 6.538 6.144 3.209 1.00 85.69 194 VAL A CA 1
ATOM 1547 C C . VAL A 1 194 ? 6.348 6.472 1.728 1.00 85.69 194 VAL A C 1
ATOM 1549 O O . VAL A 1 194 ? 6.257 7.647 1.365 1.00 85.69 194 VAL A O 1
ATOM 1552 N N . THR A 1 195 ? 6.213 5.451 0.876 1.00 88.62 195 THR A N 1
ATOM 1553 C CA . THR A 1 195 ? 5.961 5.634 -0.562 1.00 88.62 195 THR A CA 1
ATOM 1554 C C . THR A 1 195 ? 4.667 6.408 -0.807 1.00 88.62 195 THR A C 1
ATOM 1556 O O . THR A 1 195 ? 4.641 7.319 -1.634 1.00 88.62 195 THR A O 1
ATOM 1559 N N . LEU A 1 196 ? 3.605 6.088 -0.064 1.00 89.69 196 LEU A N 1
ATOM 1560 C CA . LEU A 1 196 ? 2.302 6.747 -0.169 1.00 89.69 196 LEU A CA 1
ATOM 1561 C C . LEU A 1 196 ? 2.255 8.127 0.508 1.00 89.69 196 LEU A C 1
ATOM 1563 O O . LEU A 1 196 ? 1.341 8.900 0.215 1.00 89.69 196 LEU A O 1
ATOM 1567 N N . SER A 1 197 ? 3.208 8.433 1.394 1.00 82.56 197 SER A N 1
ATOM 1568 C CA . SER A 1 197 ? 3.259 9.670 2.191 1.00 82.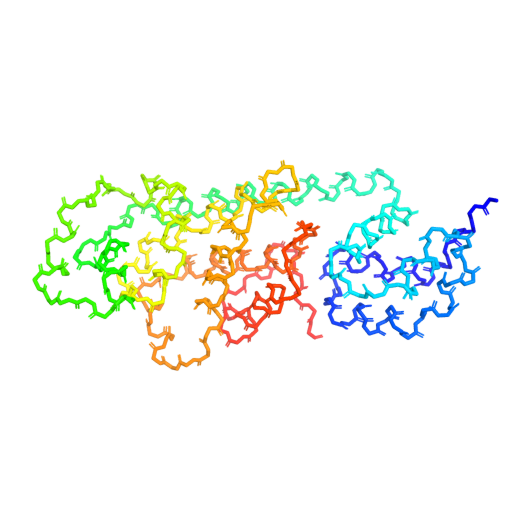56 197 SER A CA 1
ATOM 1569 C C . SER A 1 197 ? 3.978 10.823 1.519 1.00 82.56 197 SER A C 1
ATOM 1571 O O . SER A 1 197 ? 3.862 11.954 1.986 1.00 82.56 197 SER A O 1
ATOM 1573 N N . SER A 1 198 ? 4.772 10.566 0.479 1.00 72.00 198 SER A N 1
ATOM 1574 C CA . SER A 1 198 ? 5.732 11.570 0.035 1.00 72.00 198 SER A CA 1
ATOM 1575 C C . SER A 1 198 ? 5.053 12.772 -0.646 1.00 72.00 198 SER A C 1
ATOM 1577 O O . SER A 1 198 ? 4.418 12.601 -1.684 1.00 72.00 198 SER A O 1
ATOM 1579 N N . PRO A 1 199 ? 5.215 14.001 -0.112 1.00 53.53 199 PRO A N 1
ATOM 1580 C CA . PRO A 1 199 ? 4.526 15.198 -0.598 1.00 53.53 199 PRO A CA 1
ATOM 1581 C C . PRO A 1 199 ? 5.135 15.804 -1.872 1.00 53.53 199 PRO A C 1
ATOM 1583 O O . PRO A 1 199 ? 4.610 16.805 -2.365 1.00 53.53 199 PRO A O 1
ATOM 1586 N N . CYS A 1 200 ? 6.260 15.291 -2.390 1.00 56.03 200 CYS A N 1
ATOM 1587 C CA . CYS A 1 200 ? 6.929 15.959 -3.506 1.00 56.03 200 CYS A CA 1
ATOM 1588 C C . CYS A 1 200 ? 6.153 15.785 -4.820 1.00 56.03 200 CYS A C 1
ATOM 1590 O O . CYS A 1 200 ? 5.624 14.718 -5.128 1.00 56.03 200 CYS A O 1
ATOM 1592 N N . GLN A 1 201 ? 6.080 16.868 -5.596 1.00 52.34 201 GLN A N 1
ATOM 1593 C CA . GLN A 1 201 ? 5.289 16.963 -6.823 1.00 52.34 201 GLN A CA 1
ATOM 1594 C C . GLN A 1 201 ? 5.678 15.887 -7.853 1.00 52.34 201 GLN A C 1
ATOM 1596 O O . GLN A 1 201 ? 4.795 15.251 -8.420 1.00 52.34 201 GLN A O 1
ATOM 1601 N N . GLU A 1 202 ? 6.976 15.592 -7.962 1.00 60.00 202 GLU A N 1
ATOM 1602 C CA . GLU A 1 202 ? 7.549 14.506 -8.775 1.00 60.00 202 GLU A CA 1
ATOM 1603 C C . GLU A 1 202 ? 7.059 13.107 -8.347 1.00 60.00 202 GLU A C 1
ATOM 1605 O O . GLU A 1 202 ? 6.947 12.202 -9.167 1.00 60.00 202 GLU A O 1
ATOM 1610 N N . ARG A 1 203 ? 6.711 12.900 -7.066 1.00 63.75 203 ARG A N 1
ATOM 1611 C CA . ARG A 1 203 ? 6.160 11.621 -6.578 1.00 63.75 203 ARG A CA 1
ATOM 1612 C C . ARG A 1 203 ? 4.640 11.513 -6.703 1.00 63.75 203 ARG A C 1
ATOM 1614 O O . ARG A 1 203 ? 4.142 10.393 -6.737 1.00 63.75 203 ARG A O 1
ATOM 1621 N N . ASN A 1 204 ? 3.907 12.619 -6.849 1.00 67.12 204 ASN A N 1
ATOM 1622 C CA . ASN A 1 204 ? 2.472 12.570 -7.170 1.00 67.12 204 ASN A CA 1
ATOM 1623 C C . ASN A 1 204 ? 2.222 12.107 -8.610 1.00 67.12 204 ASN A C 1
ATOM 1625 O O . ASN A 1 204 ? 1.214 11.442 -8.866 1.00 67.12 204 ASN A O 1
ATOM 1629 N N . GLU A 1 205 ? 3.144 12.428 -9.524 1.00 79.69 205 GLU A N 1
ATOM 1630 C CA . GLU A 1 205 ? 3.121 11.934 -10.903 1.00 79.69 205 GLU A CA 1
ATOM 1631 C C . GLU A 1 205 ? 3.088 10.409 -10.917 1.00 79.69 205 GLU A C 1
ATOM 1633 O O . GLU A 1 205 ? 2.223 9.867 -11.580 1.00 79.69 205 GLU A O 1
ATOM 1638 N N . ARG A 1 206 ? 3.821 9.726 -10.023 1.00 84.69 206 ARG A N 1
ATOM 1639 C CA . ARG A 1 206 ? 3.867 8.248 -9.923 1.00 84.69 206 ARG A CA 1
ATOM 1640 C C . ARG A 1 206 ? 2.505 7.556 -9.818 1.00 84.69 206 ARG A C 1
ATOM 1642 O O . ARG A 1 206 ? 2.390 6.377 -10.146 1.00 84.69 206 ARG A O 1
ATOM 1649 N N . PHE A 1 207 ? 1.467 8.259 -9.362 1.00 90.88 207 PHE A N 1
ATOM 1650 C CA . PHE A 1 207 ? 0.100 7.736 -9.269 1.00 90.88 207 PHE A CA 1
ATOM 1651 C C . PHE A 1 207 ? -0.818 8.227 -10.403 1.00 90.88 207 PHE A C 1
ATOM 1653 O O . PHE A 1 207 ? -2.042 8.079 -10.322 1.00 90.88 207 PHE A O 1
ATOM 1660 N N . GLN A 1 208 ? -0.288 8.839 -11.462 1.00 91.06 208 GLN A N 1
ATOM 1661 C CA . GLN A 1 208 ? -1.076 9.392 -12.566 1.00 91.06 208 GLN A CA 1
ATOM 1662 C C . GLN A 1 208 ? -1.742 8.301 -13.399 1.00 91.06 208 GLN A C 1
ATOM 1664 O O . GLN A 1 208 ? -2.876 8.477 -13.838 1.00 91.06 208 GLN A O 1
ATOM 1669 N N . LEU A 1 209 ? -1.086 7.143 -13.533 1.00 94.75 209 LEU A N 1
ATOM 1670 C CA . LEU A 1 209 ? -1.622 5.990 -14.258 1.00 94.75 209 LEU A CA 1
ATOM 1671 C C . LEU A 1 209 ? -2.740 5.258 -13.505 1.00 94.75 209 LEU A C 1
ATOM 1673 O O . LEU A 1 209 ? -3.349 4.344 -14.070 1.00 94.75 209 LEU A O 1
ATOM 1677 N N . PHE A 1 210 ? -2.996 5.619 -12.244 1.00 95.62 210 PHE A N 1
ATOM 1678 C CA . PHE A 1 210 ? -4.030 4.991 -11.434 1.00 95.62 210 PHE A CA 1
ATOM 1679 C C . PHE A 1 210 ? -5.405 5.510 -11.843 1.00 95.62 210 PHE A C 1
ATOM 1681 O O . PHE A 1 210 ? -5.639 6.723 -11.904 1.00 95.62 210 PHE A O 1
ATOM 1688 N N . SER A 1 211 ? -6.348 4.591 -12.038 1.00 96.12 211 SER A N 1
ATOM 1689 C CA . SER A 1 211 ? -7.755 4.947 -12.193 1.00 96.12 211 SER A CA 1
ATOM 1690 C C . SER A 1 211 ? -8.302 5.571 -10.906 1.00 96.12 211 SER A C 1
ATOM 1692 O O . SER A 1 211 ? -7.751 5.394 -9.817 1.00 96.12 211 SER A O 1
ATOM 1694 N N . LEU A 1 212 ? -9.426 6.283 -11.008 1.00 94.75 212 LEU A N 1
ATOM 1695 C CA . LEU A 1 212 ? -10.093 6.825 -9.823 1.00 94.75 212 LEU A CA 1
ATOM 1696 C C . LEU A 1 212 ? -10.428 5.717 -8.809 1.00 94.75 212 LEU A C 1
ATOM 1698 O O . LEU A 1 212 ? -10.155 5.877 -7.626 1.00 94.75 212 LEU A O 1
ATOM 1702 N N . GLN A 1 213 ? -10.930 4.572 -9.279 1.00 95.88 213 GLN A N 1
ATOM 1703 C CA . GLN A 1 213 ? -11.245 3.427 -8.421 1.00 95.88 213 GLN A CA 1
ATOM 1704 C C . GLN A 1 213 ? -9.995 2.884 -7.714 1.00 95.88 213 GLN A C 1
ATOM 1706 O O . GLN A 1 213 ? -10.046 2.582 -6.526 1.00 95.88 213 GLN A O 1
ATOM 1711 N N . GLN A 1 214 ? -8.853 2.809 -8.409 1.00 96.69 214 GLN A N 1
ATOM 1712 C CA . GLN A 1 214 ? -7.587 2.381 -7.802 1.00 96.69 214 GLN A CA 1
ATOM 1713 C C . GLN A 1 214 ? -7.165 3.334 -6.683 1.00 96.69 214 GLN A C 1
ATOM 1715 O O . GLN A 1 214 ? -6.760 2.885 -5.613 1.00 96.69 214 GLN A O 1
ATOM 1720 N N . LYS A 1 215 ? -7.319 4.647 -6.889 1.00 94.94 215 LYS A N 1
ATOM 1721 C CA . LYS A 1 215 ? -6.992 5.646 -5.863 1.00 94.94 215 LYS A CA 1
ATOM 1722 C C . LYS A 1 215 ? -7.925 5.583 -4.655 1.00 94.94 215 LYS A C 1
ATOM 1724 O O . LYS A 1 215 ? -7.463 5.722 -3.526 1.00 94.94 215 LYS A O 1
ATOM 1729 N N . GLU A 1 216 ? -9.213 5.344 -4.883 1.00 93.94 216 GLU A N 1
ATOM 1730 C CA . GLU A 1 216 ? -10.205 5.143 -3.820 1.00 93.94 216 GLU A CA 1
ATOM 1731 C C . GLU A 1 216 ? -9.854 3.930 -2.946 1.00 93.94 216 GLU A C 1
ATOM 1733 O O . GLU A 1 216 ? -9.882 4.026 -1.720 1.00 93.94 216 GLU A O 1
ATOM 1738 N N . VAL A 1 217 ? -9.443 2.814 -3.555 1.00 95.56 217 VAL A N 1
ATOM 1739 C CA . VAL A 1 217 ? -9.047 1.605 -2.816 1.00 95.56 217 VAL A CA 1
ATOM 1740 C C . VAL A 1 217 ? -7.742 1.803 -2.039 1.00 95.56 217 VAL A C 1
ATOM 1742 O O . VAL A 1 217 ? -7.655 1.380 -0.887 1.00 95.56 217 VAL A O 1
ATOM 1745 N N . VAL A 1 218 ? -6.748 2.502 -2.600 1.00 94.50 218 VAL A N 1
ATOM 1746 C CA . VAL A 1 218 ? -5.531 2.882 -1.848 1.00 94.50 218 VAL A CA 1
ATOM 1747 C C . VAL A 1 218 ? -5.892 3.753 -0.640 1.00 94.50 218 VAL A C 1
ATOM 1749 O O . VAL A 1 218 ? -5.340 3.590 0.447 1.00 94.50 218 VAL A O 1
ATOM 1752 N N . CYS A 1 219 ? -6.868 4.648 -0.795 1.00 91.50 219 CYS A N 1
ATOM 1753 C CA . CYS A 1 219 ? -7.364 5.476 0.295 1.00 91.50 219 CYS A CA 1
ATOM 1754 C C . CYS A 1 219 ? -8.048 4.638 1.394 1.00 91.50 219 CYS A C 1
ATOM 1756 O O . CYS A 1 219 ? -7.781 4.835 2.578 1.00 91.50 219 CYS A O 1
ATOM 1758 N N . GLN A 1 220 ? -8.866 3.649 1.031 1.00 90.00 220 GLN A N 1
ATOM 1759 C CA . GLN A 1 220 ? -9.461 2.713 1.996 1.00 90.00 220 GLN A CA 1
ATOM 1760 C C . GLN A 1 220 ? -8.399 1.885 2.730 1.00 90.00 220 GLN A C 1
ATOM 1762 O O . GLN A 1 220 ? -8.481 1.728 3.949 1.00 90.00 220 GLN A O 1
ATOM 1767 N N . PHE A 1 221 ? -7.372 1.416 2.016 1.00 91.94 221 PHE A N 1
ATOM 1768 C CA . PHE A 1 221 ? -6.215 0.756 2.618 1.00 91.94 221 PHE A CA 1
ATOM 1769 C C . PHE A 1 221 ? -5.533 1.657 3.658 1.00 91.94 221 PHE A C 1
ATOM 1771 O O . PHE A 1 221 ? -5.342 1.236 4.797 1.00 91.94 221 PHE A O 1
ATOM 1778 N N . LEU A 1 222 ? -5.233 2.914 3.315 1.00 88.94 222 LEU A N 1
ATOM 1779 C CA . LEU A 1 222 ? -4.628 3.871 4.247 1.00 88.94 222 LEU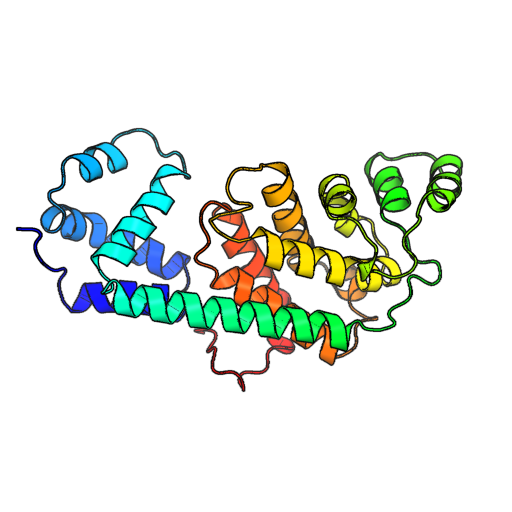 A CA 1
ATOM 1780 C C . LEU A 1 222 ? -5.518 4.146 5.464 1.00 88.94 222 LEU A C 1
ATOM 1782 O O . LEU A 1 222 ? -5.013 4.204 6.581 1.00 88.94 222 LEU A O 1
ATOM 1786 N N . ALA A 1 223 ? -6.836 4.265 5.274 1.00 85.19 223 ALA A N 1
ATOM 1787 C CA . ALA A 1 223 ? -7.776 4.428 6.380 1.00 85.19 223 ALA A CA 1
ATOM 1788 C C . ALA A 1 223 ? -7.728 3.226 7.335 1.00 85.19 223 ALA A C 1
ATOM 1790 O O . ALA A 1 223 ? -7.687 3.411 8.549 1.00 85.19 223 ALA A O 1
ATOM 1791 N N . LEU A 1 224 ? -7.656 1.999 6.807 1.00 82.81 224 LEU A N 1
ATOM 1792 C CA . LEU A 1 224 ? -7.447 0.814 7.637 1.00 82.81 224 LEU A CA 1
ATOM 1793 C C . LEU A 1 224 ? -6.117 0.883 8.382 1.00 82.81 224 LEU A C 1
ATOM 1795 O O . LEU A 1 224 ? -6.123 0.670 9.588 1.00 82.81 224 LEU A O 1
ATOM 1799 N N . MET A 1 225 ? -5.018 1.251 7.718 1.00 82.31 225 MET A N 1
ATOM 1800 C CA . MET A 1 225 ? -3.698 1.394 8.353 1.00 82.31 225 MET A CA 1
ATOM 1801 C C . MET A 1 225 ? -3.659 2.474 9.448 1.00 82.31 225 MET A C 1
ATOM 1803 O O . MET A 1 225 ? -2.874 2.350 10.382 1.00 82.31 225 MET A O 1
ATOM 1807 N N . MET A 1 226 ? -4.519 3.498 9.381 1.00 77.56 226 MET A N 1
ATOM 1808 C CA . MET A 1 226 ? -4.661 4.515 10.434 1.00 77.56 226 MET A CA 1
ATOM 1809 C C . MET A 1 226 ? -5.402 4.001 11.676 1.00 77.56 226 MET A C 1
ATOM 1811 O O . MET A 1 226 ? -5.076 4.394 12.789 1.00 77.56 226 MET A O 1
ATOM 1815 N N . ILE A 1 227 ? -6.426 3.163 11.497 1.00 69.44 227 ILE A N 1
ATOM 1816 C CA . ILE A 1 227 ? -7.283 2.685 12.600 1.00 69.44 227 ILE A CA 1
ATOM 1817 C C . ILE A 1 227 ? -6.723 1.413 13.219 1.00 69.44 227 ILE A C 1
ATOM 1819 O O . ILE A 1 227 ? -7.079 1.070 14.343 1.00 69.44 227 ILE A O 1
ATOM 1823 N N . HIS A 1 228 ? -5.917 0.670 12.460 1.00 60.25 228 HIS A N 1
ATOM 1824 C CA . HIS A 1 228 ? -5.552 -0.686 12.805 1.00 60.25 228 HIS A CA 1
ATOM 1825 C C . HIS A 1 228 ? -4.917 -0.725 14.206 1.00 60.25 228 HIS A C 1
ATOM 1827 O O . HIS A 1 228 ? -3.776 -0.302 14.381 1.00 60.25 228 HIS A O 1
ATOM 1833 N N . PRO A 1 229 ? -5.599 -1.290 15.219 1.00 49.16 229 PRO A N 1
ATOM 1834 C CA . PRO A 1 229 ? -5.062 -1.453 16.575 1.00 49.16 229 PRO A CA 1
ATOM 1835 C C . PRO A 1 229 ? -4.008 -2.551 16.635 1.00 49.16 229 PRO A C 1
ATOM 1837 O O . PRO A 1 229 ? -3.749 -3.114 17.711 1.00 49.16 229 PRO A O 1
ATOM 1840 N N . ILE A 1 230 ? -3.513 -3.005 15.485 1.00 49.03 230 ILE A N 1
ATOM 1841 C CA . ILE A 1 230 ? -2.692 -4.189 15.442 1.00 49.03 230 ILE A CA 1
ATOM 1842 C C . ILE A 1 230 ? -1.274 -3.802 15.796 1.00 49.03 230 ILE A C 1
ATOM 1844 O O . ILE A 1 230 ? -0.437 -3.486 14.964 1.00 49.03 230 ILE A O 1
ATOM 1848 N N . GLY A 1 231 ? -1.092 -3.785 17.115 1.00 43.00 231 GLY A N 1
ATOM 1849 C CA . GLY A 1 231 ? -0.029 -4.484 17.801 1.00 43.00 231 GLY A CA 1
ATOM 1850 C C . GLY A 1 231 ? 1.291 -4.439 17.061 1.00 43.00 231 GLY A C 1
ATOM 1851 O O . GLY A 1 231 ? 1.520 -5.240 16.166 1.00 43.00 231 GLY A O 1
ATOM 1852 N N . ILE A 1 232 ? 2.181 -3.595 17.580 1.00 43.62 232 ILE A N 1
ATOM 1853 C CA . ILE A 1 232 ? 3.640 -3.721 17.462 1.00 43.62 232 ILE A CA 1
ATOM 1854 C C . ILE A 1 232 ? 4.284 -2.993 16.268 1.00 43.62 232 ILE A C 1
ATOM 1856 O O . ILE A 1 232 ? 5.495 -2.805 16.256 1.00 43.62 232 ILE A O 1
ATOM 1860 N N . ILE A 1 233 ? 3.522 -2.423 15.339 1.00 47.91 233 ILE A N 1
ATOM 1861 C CA . ILE A 1 233 ? 4.121 -1.650 14.238 1.00 47.91 233 ILE A CA 1
ATOM 1862 C C . ILE A 1 233 ? 4.230 -0.166 14.665 1.00 47.91 233 ILE A C 1
ATOM 1864 O O . ILE A 1 233 ? 3.202 0.439 14.952 1.00 47.91 233 ILE A O 1
ATOM 1868 N N . GLY A 1 234 ? 5.455 0.370 14.834 1.00 50.09 234 GLY A N 1
ATOM 1869 C CA . GLY A 1 234 ? 5.875 1.630 15.515 1.00 50.09 234 GLY A CA 1
ATOM 1870 C C . GLY A 1 234 ? 5.022 2.914 15.359 1.00 50.09 234 GLY A C 1
ATOM 1871 O O . GLY A 1 234 ? 4.061 2.970 14.602 1.00 50.09 234 GLY A O 1
ATOM 1872 N N . ALA A 1 235 ? 5.314 3.977 16.124 1.00 51.72 235 ALA A N 1
ATOM 1873 C CA . ALA A 1 235 ? 4.537 5.239 16.088 1.00 51.72 235 ALA A CA 1
ATOM 1874 C C . ALA A 1 235 ? 4.569 5.885 14.693 1.00 51.72 235 ALA A C 1
ATOM 1876 O O . ALA A 1 235 ? 3.579 6.451 14.227 1.00 51.72 235 ALA A O 1
ATOM 1877 N N . ASP A 1 236 ? 5.672 5.638 13.996 1.00 61.25 236 ASP A N 1
ATOM 1878 C CA . ASP A 1 236 ? 5.983 6.135 12.663 1.00 61.25 236 ASP A CA 1
ATOM 1879 C C . ASP A 1 236 ? 4.991 5.659 11.589 1.00 61.25 236 ASP A C 1
ATOM 1881 O O . ASP A 1 236 ? 4.834 6.307 10.560 1.00 61.25 236 ASP A O 1
ATOM 1885 N N . TYR A 1 237 ? 4.276 4.551 11.806 1.00 68.44 237 TYR A N 1
ATOM 1886 C CA . TYR A 1 237 ? 3.375 3.970 10.804 1.00 68.44 237 TYR A CA 1
ATOM 1887 C C . TYR A 1 237 ? 2.005 4.631 10.814 1.00 68.44 237 TYR A C 1
ATOM 1889 O O . TYR A 1 237 ? 1.483 4.983 9.760 1.00 68.44 237 TYR A O 1
ATOM 1897 N N . HIS A 1 238 ? 1.435 4.857 12.000 1.00 67.44 238 HIS A N 1
ATOM 1898 C CA . HIS A 1 238 ? 0.218 5.655 12.112 1.00 67.44 238 HIS A CA 1
ATOM 1899 C C . HIS A 1 238 ? 0.475 7.066 11.572 1.00 67.44 238 HIS A C 1
ATOM 1901 O O . HIS A 1 238 ? -0.340 7.600 10.822 1.00 67.44 238 HIS A O 1
ATOM 1907 N N . GLU A 1 239 ? 1.617 7.666 11.924 1.00 72.50 239 GLU A N 1
ATOM 1908 C CA . GLU A 1 239 ? 1.995 8.986 11.424 1.00 72.50 239 GLU A CA 1
ATOM 1909 C C . GLU A 1 239 ? 2.192 8.998 9.906 1.00 72.50 239 GLU A C 1
ATOM 1911 O O . GLU A 1 239 ? 1.662 9.892 9.247 1.00 72.50 239 GLU A O 1
ATOM 1916 N N . ALA A 1 240 ? 2.856 7.996 9.323 1.00 79.44 240 ALA A N 1
ATOM 1917 C CA . ALA A 1 240 ? 2.995 7.881 7.874 1.00 79.44 240 ALA A CA 1
ATOM 1918 C C . ALA A 1 240 ? 1.632 7.680 7.189 1.00 79.44 240 ALA A C 1
ATOM 1920 O O . ALA A 1 240 ? 1.277 8.437 6.292 1.00 79.44 240 ALA A O 1
ATOM 1921 N N . ALA A 1 241 ? 0.796 6.744 7.649 1.00 82.12 241 ALA A N 1
ATOM 1922 C CA . ALA A 1 241 ? -0.539 6.532 7.082 1.00 82.12 241 ALA A CA 1
ATOM 1923 C C . ALA A 1 241 ? -1.411 7.800 7.164 1.00 82.12 241 ALA A C 1
ATOM 1925 O O . ALA A 1 241 ? -2.055 8.182 6.183 1.00 82.12 241 ALA A O 1
ATOM 1926 N N . TYR A 1 242 ? -1.381 8.493 8.305 1.00 82.25 242 TYR A N 1
ATOM 1927 C CA . TYR A 1 242 ? -2.058 9.775 8.497 1.00 82.25 242 TYR A CA 1
ATOM 1928 C C . TYR A 1 242 ? -1.500 10.863 7.570 1.00 82.25 242 TYR A C 1
ATOM 1930 O O . TYR A 1 242 ? -2.266 11.607 6.952 1.00 82.25 242 TYR A O 1
ATOM 1938 N N . THR A 1 243 ? -0.177 10.950 7.433 1.00 82.69 243 THR A N 1
ATOM 1939 C CA . THR A 1 243 ? 0.503 11.918 6.560 1.00 82.69 243 THR A CA 1
ATOM 1940 C C . THR A 1 243 ? 0.144 11.673 5.100 1.00 82.69 243 THR A C 1
ATOM 1942 O O . THR A 1 243 ? -0.285 12.605 4.421 1.00 82.69 243 THR A O 1
ATOM 1945 N N . ALA A 1 244 ? 0.217 10.428 4.621 1.00 87.12 244 ALA A N 1
ATOM 1946 C CA . ALA A 1 244 ? -0.248 10.035 3.293 1.00 87.12 244 ALA A CA 1
ATOM 1947 C C . ALA A 1 244 ? -1.703 10.447 3.070 1.00 87.12 244 ALA A C 1
ATOM 1949 O O . ALA A 1 244 ? -2.023 11.142 2.095 1.00 87.12 244 ALA A O 1
ATOM 1950 N N . MET A 1 245 ? -2.580 10.057 3.999 1.00 85.69 245 MET A N 1
ATOM 1951 C CA . MET A 1 245 ? -4.004 10.352 3.926 1.00 85.69 245 MET A CA 1
ATOM 1952 C C . MET A 1 245 ? -4.251 11.852 3.785 1.00 85.69 245 MET A C 1
ATOM 1954 O O . MET A 1 245 ? -4.902 12.294 2.842 1.00 85.69 245 MET A O 1
ATOM 1958 N N . THR A 1 246 ? -3.711 12.652 4.698 1.00 83.81 246 THR A N 1
ATOM 1959 C CA . THR A 1 246 ? -4.015 14.085 4.785 1.00 83.81 246 THR A CA 1
ATOM 1960 C C . THR A 1 246 ? -3.350 14.922 3.697 1.00 83.81 246 THR A C 1
ATOM 1962 O O . THR A 1 246 ? -3.915 15.937 3.292 1.00 83.81 246 THR A O 1
ATOM 1965 N N . THR A 1 247 ? -2.204 14.485 3.177 1.00 82.56 247 THR A N 1
ATOM 1966 C CA . THR A 1 247 ? -1.425 15.237 2.183 1.00 82.56 247 THR A CA 1
ATOM 1967 C C . THR A 1 247 ? -1.959 15.056 0.762 1.00 82.56 247 THR A C 1
ATOM 1969 O O . THR A 1 247 ? -2.087 16.023 0.005 1.00 82.56 247 THR A O 1
ATOM 1972 N N . TYR A 1 248 ? -2.292 13.821 0.375 1.00 85.75 248 TYR A N 1
ATOM 1973 C CA . TYR A 1 248 ? -2.673 13.514 -1.006 1.00 85.75 248 TYR A CA 1
ATOM 1974 C C . TYR A 1 248 ? -3.978 12.729 -1.103 1.00 85.75 248 TYR A C 1
ATOM 1976 O O . TYR A 1 248 ? -4.873 13.140 -1.847 1.00 85.75 248 TYR A O 1
ATOM 1984 N N . TRP A 1 249 ? -4.123 11.645 -0.339 1.00 89.75 249 TRP A N 1
ATOM 1985 C CA . TRP A 1 249 ? -5.146 10.631 -0.608 1.00 89.75 249 TRP A CA 1
ATOM 1986 C C . TRP A 1 249 ? -6.567 11.014 -0.179 1.00 89.75 249 TRP A C 1
ATOM 1988 O O . TRP A 1 249 ? -7.518 10.547 -0.801 1.00 89.75 249 TRP A O 1
ATOM 1998 N N . LYS A 1 250 ? -6.743 11.929 0.786 1.00 87.12 250 LYS A N 1
ATOM 1999 C CA . LYS A 1 250 ? -8.060 12.365 1.301 1.00 87.12 250 LYS A CA 1
ATOM 2000 C C . LYS A 1 250 ? -9.007 12.861 0.205 1.00 87.12 250 LYS A C 1
ATOM 2002 O O . LYS A 1 250 ? -10.217 12.721 0.334 1.00 87.12 250 LYS A O 1
ATOM 2007 N N . ARG A 1 251 ? -8.483 13.397 -0.902 1.00 87.62 251 ARG A N 1
ATOM 2008 C CA . ARG A 1 251 ? -9.296 13.862 -2.044 1.00 87.62 251 ARG A CA 1
ATOM 2009 C C . ARG A 1 251 ? -10.025 12.736 -2.792 1.00 87.62 251 ARG A C 1
ATOM 2011 O O . ARG A 1 251 ? -10.942 13.018 -3.554 1.00 87.62 251 ARG A O 1
ATOM 2018 N N . PHE A 1 252 ? -9.599 11.489 -2.599 1.00 88.50 252 PHE A N 1
ATOM 2019 C CA . PHE A 1 252 ? -10.205 10.290 -3.183 1.00 88.50 252 PHE A CA 1
ATOM 2020 C C . PHE A 1 252 ? -11.017 9.500 -2.150 1.00 88.50 252 PHE A C 1
ATOM 2022 O O . PHE A 1 252 ? -11.492 8.406 -2.438 1.00 88.50 252 PHE A O 1
ATOM 2029 N N . TYR A 1 253 ? -11.172 10.033 -0.939 1.00 80.94 253 TYR A N 1
ATOM 2030 C CA . TYR A 1 253 ? -11.899 9.366 0.124 1.00 80.94 253 TYR A CA 1
ATOM 2031 C C . TYR A 1 253 ? -13.414 9.516 -0.073 1.00 80.94 253 TYR A C 1
ATOM 2033 O O . TYR A 1 253 ? -13.935 10.630 -0.137 1.00 80.94 253 TYR A O 1
ATOM 2041 N N . LYS A 1 254 ? -14.139 8.394 -0.146 1.00 72.69 254 LYS A N 1
ATOM 2042 C CA . LYS A 1 254 ? -15.609 8.375 -0.164 1.00 72.69 254 LYS A CA 1
ATOM 2043 C C . LYS A 1 254 ? -16.137 8.163 1.253 1.00 72.69 254 LYS A C 1
ATOM 2045 O O . LYS A 1 254 ? -16.052 7.065 1.791 1.00 72.69 254 LYS A O 1
ATOM 2050 N N . GLU A 1 255 ? -16.759 9.191 1.830 1.00 58.59 255 GLU A N 1
ATOM 2051 C CA . GLU A 1 255 ? -17.390 9.132 3.164 1.00 58.59 255 GLU A CA 1
ATOM 2052 C C . GLU A 1 255 ? -18.566 8.137 3.269 1.00 58.59 255 GLU A C 1
ATOM 2054 O O . GLU A 1 255 ? -19.061 7.875 4.365 1.00 58.59 255 GLU A O 1
ATOM 2059 N N . SER A 1 256 ? -19.013 7.546 2.156 1.00 44.31 256 SER A N 1
ATOM 2060 C CA . SER A 1 256 ? -20.207 6.695 2.092 1.00 44.31 256 SER A CA 1
ATOM 2061 C C . SER A 1 256 ? -20.105 5.350 2.829 1.00 44.31 256 SER A C 1
ATOM 2063 O O . SER A 1 256 ? -21.098 4.631 2.867 1.00 44.31 256 SER A O 1
ATOM 2065 N N . GLU A 1 257 ? -18.965 5.005 3.440 1.00 47.53 257 GLU A N 1
ATOM 2066 C CA . GLU A 1 257 ? -18.777 3.745 4.189 1.00 47.53 257 GLU A CA 1
ATOM 2067 C C . GLU A 1 257 ? -18.528 3.930 5.700 1.00 47.53 257 GLU A C 1
ATOM 2069 O O . GLU A 1 257 ? -17.901 3.102 6.363 1.00 47.53 257 GLU A O 1
ATOM 2074 N N . GLY A 1 258 ? -19.070 5.005 6.283 1.00 40.72 258 GLY A N 1
ATOM 2075 C CA . GLY A 1 258 ? -19.243 5.108 7.739 1.00 40.72 258 GLY A CA 1
ATOM 2076 C C . GLY A 1 258 ? -17.965 5.383 8.531 1.00 40.72 258 GLY A C 1
ATOM 2077 O O . GLY A 1 258 ? -17.949 5.192 9.744 1.00 40.72 258 GLY A O 1
ATOM 2078 N N . PHE A 1 259 ? -16.901 5.840 7.874 1.00 43.00 259 PHE A N 1
ATOM 2079 C CA . PHE A 1 259 ? -15.681 6.267 8.543 1.00 43.00 259 PHE A CA 1
ATOM 2080 C C . PHE A 1 259 ? -15.520 7.784 8.370 1.00 43.00 259 PHE A C 1
ATOM 2082 O O . PHE A 1 259 ? -15.271 8.284 7.272 1.00 43.00 259 PHE A O 1
ATOM 2089 N N . LYS A 1 260 ? -15.768 8.529 9.454 1.00 45.78 260 LYS A N 1
ATOM 2090 C CA . LYS A 1 260 ? -15.581 9.982 9.502 1.00 45.78 260 LYS A CA 1
ATOM 2091 C C . LYS A 1 260 ? -14.127 10.257 9.855 1.00 45.78 260 LYS A C 1
ATOM 2093 O O . LYS A 1 260 ? -13.709 9.980 10.973 1.00 45.78 260 LYS A O 1
ATOM 2098 N N . LEU A 1 261 ? -13.376 10.833 8.921 1.00 39.66 261 LEU A N 1
ATOM 2099 C CA . LEU A 1 261 ? -12.098 11.453 9.254 1.00 39.66 261 LEU A CA 1
ATOM 2100 C C . LEU A 1 261 ? -12.413 12.652 10.157 1.00 39.66 261 LEU A C 1
ATOM 2102 O O . LEU A 1 261 ? -12.991 13.629 9.682 1.00 39.66 261 LEU A O 1
ATOM 2106 N N . SER A 1 262 ? -12.093 12.569 11.449 1.00 36.59 262 SER A N 1
ATOM 2107 C CA . SER A 1 262 ? -12.207 13.719 12.347 1.00 36.59 262 SER A CA 1
ATOM 2108 C C . SER A 1 262 ? -11.345 14.852 11.787 1.00 36.59 262 SER A C 1
ATOM 2110 O O . SER A 1 262 ? -10.130 14.691 11.646 1.00 36.59 262 SER A O 1
ATOM 2112 N N . THR A 1 263 ? -11.991 15.949 11.396 1.00 33.78 263 THR A N 1
ATOM 2113 C CA . THR A 1 263 ? -11.341 17.226 11.073 1.00 33.78 263 THR A CA 1
ATOM 2114 C C . THR A 1 263 ? -10.687 17.828 12.296 1.00 33.78 263 THR A C 1
ATOM 2116 O O . THR A 1 263 ? -11.343 17.774 13.362 1.00 33.78 263 THR A O 1
#

Foldseek 3Di:
DQAQPDPVVLVLLVCLLLVVDFPVRSVVVCVVCVVVCCVRDVDPVVVVLVPPDDDPASVLVVSVVVSPVSDPVVRVVVSVVVLVVLLVVLLVLLCVQLPPQFLVPWQELQLLVCVVVVHDPVSSVVSVVVDPDGALCSQDLVSLLVSLQSLVRIALSHVSGNLSNLLSLCSVQLAQVHNQPDVSSLSSLLNSLQLLQDLDPVSVVSCVPRDLSRLQSVLSSLSSQLSPSRHHNDPSRNVSSVNSCVRPSVVSHDCVPPDDPND

Organism: NCBI:txid1965230